Protein AF-A0A564YTH8-F1 (afdb_monomer_lite)

Foldseek 3Di:
DVVVVVVVVVVVVVVVVVVVVVVVVVVVVVVVVVVCVVCVVVVCVVVPPPVVVVVVVVVVVVVVVVVVVVVVVVVVVVVVVVVVVVVVVVVVVVVVVVVVVVVVVVVVVVVVVVVVVVVVVVVVVVVVVVVVVVVVVVVVVVVVVVVVVVVPPDDDDDDDDDDDDPPPDDDPDDDDAQKDFPDADPVRFKTKMARNDDDDDDDDDDDDPDPDDDPPDDDDDDHPDIDIDGDADPVGD

Structure (mmCIF, N/CA/C/O backbone):
data_AF-A0A564YTH8-F1
#
_entry.id   AF-A0A564YTH8-F1
#
loop_
_atom_site.group_PDB
_atom_site.id
_atom_site.type_symbol
_atom_site.label_atom_id
_atom_site.label_alt_id
_atom_site.label_comp_id
_atom_site.label_asym_id
_atom_site.label_entity_id
_atom_site.label_seq_id
_atom_site.pdbx_PDB_ins_code
_atom_site.Cartn_x
_atom_site.Cartn_y
_atom_site.Cartn_z
_atom_site.occupancy
_atom_site.B_iso_or_equiv
_atom_site.auth_seq_id
_atom_site.auth_comp_id
_atom_site.auth_asym_id
_atom_site.auth_atom_id
_atom_site.pdbx_PDB_model_num
ATOM 1 N N . MET A 1 1 ? -61.263 -7.809 122.565 1.00 58.62 1 MET A N 1
ATOM 2 C CA . MET A 1 1 ? -60.644 -8.846 121.697 1.00 58.62 1 MET A CA 1
ATOM 3 C C . MET A 1 1 ? -61.350 -9.034 120.334 1.00 58.62 1 MET A C 1
ATOM 5 O O . MET A 1 1 ? -60.990 -9.961 119.613 1.00 58.62 1 MET A O 1
ATOM 9 N N . GLN A 1 2 ? -62.334 -8.204 119.946 1.00 69.25 2 GLN A N 1
ATOM 10 C CA . GLN A 1 2 ? -62.984 -8.257 118.615 1.00 69.25 2 GLN A CA 1
ATOM 11 C C . GLN A 1 2 ? -62.380 -7.245 117.625 1.00 69.25 2 GLN A C 1
ATOM 13 O O . GLN A 1 2 ? -61.988 -7.642 116.537 1.00 69.25 2 GLN A O 1
ATOM 18 N N . VAL A 1 3 ? -62.137 -6.006 118.062 1.00 76.62 3 VAL A N 1
ATOM 19 C CA . VAL A 1 3 ? -61.561 -4.925 117.231 1.00 76.62 3 VAL A CA 1
ATOM 20 C C . VAL A 1 3 ? -60.194 -5.280 116.620 1.00 76.62 3 VAL A C 1
ATOM 22 O O . VAL A 1 3 ? -59.920 -4.961 115.472 1.00 76.62 3 VAL A O 1
ATOM 25 N N . LEU A 1 4 ? -59.334 -5.996 117.354 1.00 78.88 4 LEU A N 1
ATOM 26 C CA . LEU A 1 4 ? -58.010 -6.392 116.852 1.00 78.88 4 LEU A CA 1
ATOM 27 C C . LEU A 1 4 ? -58.094 -7.412 115.700 1.00 78.88 4 LEU A C 1
ATOM 29 O O . LEU A 1 4 ? -57.275 -7.369 114.790 1.00 78.88 4 LEU A O 1
ATOM 33 N N . ARG A 1 5 ? -59.09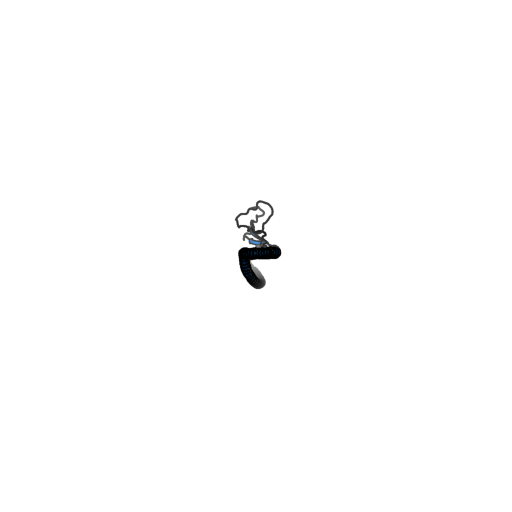6 -8.302 115.729 1.00 82.50 5 ARG A N 1
ATOM 34 C CA . ARG A 1 5 ? -59.323 -9.299 114.671 1.00 82.50 5 ARG A CA 1
ATOM 35 C C . ARG A 1 5 ? -59.902 -8.671 113.410 1.00 82.50 5 ARG A C 1
ATOM 37 O O . ARG A 1 5 ? -59.502 -9.048 112.321 1.00 82.50 5 ARG A O 1
ATOM 44 N N . GLU A 1 6 ? -60.793 -7.697 113.560 1.00 83.88 6 GLU A N 1
ATOM 45 C CA . GLU A 1 6 ? -61.312 -6.907 112.436 1.00 83.88 6 GLU A CA 1
ATOM 46 C C . GLU A 1 6 ? -60.206 -6.122 111.734 1.00 83.88 6 GLU A C 1
ATOM 48 O O . GLU A 1 6 ? -60.112 -6.153 110.512 1.00 83.88 6 GLU A O 1
ATOM 53 N N . ILE A 1 7 ? -59.317 -5.486 112.503 1.00 85.75 7 ILE A N 1
ATOM 54 C CA . ILE A 1 7 ? -58.160 -4.779 111.946 1.00 85.75 7 ILE A CA 1
ATOM 55 C C . ILE A 1 7 ? -57.242 -5.756 111.199 1.00 85.75 7 ILE A C 1
ATOM 57 O O . ILE A 1 7 ? -56.819 -5.458 110.087 1.00 85.75 7 ILE A O 1
ATOM 61 N N . GLN A 1 8 ? -56.958 -6.928 111.773 1.00 86.69 8 GLN A N 1
ATOM 62 C CA . GLN A 1 8 ? -56.152 -7.959 111.108 1.00 86.69 8 GLN A CA 1
ATOM 63 C C . GLN A 1 8 ? -56.790 -8.444 109.800 1.00 86.69 8 GLN A C 1
ATOM 65 O O . GLN A 1 8 ? -56.096 -8.519 108.791 1.00 86.69 8 GLN A O 1
ATOM 70 N N . LEU A 1 9 ? -58.102 -8.690 109.792 1.00 92.69 9 LEU A N 1
ATOM 71 C CA . LEU A 1 9 ? -58.839 -9.118 108.602 1.00 92.69 9 LEU A CA 1
ATOM 72 C C . LEU A 1 9 ? -58.815 -8.054 107.493 1.00 92.69 9 LEU A C 1
ATOM 74 O O . LEU A 1 9 ? -58.581 -8.381 106.334 1.00 92.69 9 LEU A O 1
ATOM 78 N N . GLU A 1 10 ? -59.018 -6.781 107.843 1.00 91.25 10 GLU A N 1
ATOM 79 C CA . GLU A 1 10 ? -58.913 -5.652 106.907 1.00 91.25 10 GLU A CA 1
ATOM 80 C C . GLU A 1 10 ? -57.501 -5.536 106.321 1.00 91.25 10 GLU A C 1
ATOM 82 O O . GLU A 1 10 ? -57.340 -5.322 105.119 1.00 91.25 10 GLU A O 1
ATOM 87 N N . TYR A 1 11 ? -56.461 -5.708 107.144 1.00 93.44 11 TYR A N 1
ATOM 88 C CA . TYR A 1 11 ? -55.081 -5.706 106.659 1.00 93.44 11 TYR A CA 1
ATOM 89 C C . TYR A 1 11 ? -54.794 -6.884 105.728 1.00 93.44 11 TYR A C 1
ATOM 91 O O . TYR A 1 11 ? -54.165 -6.683 104.692 1.00 93.44 11 TYR A O 1
ATOM 99 N N . GLU A 1 12 ? -55.268 -8.085 106.056 1.00 92.75 12 GLU A N 1
ATOM 100 C CA . GLU A 1 12 ? -55.128 -9.262 105.195 1.00 92.75 12 GLU A CA 1
ATOM 101 C C . GLU A 1 12 ? -55.878 -9.085 103.870 1.00 92.75 12 GLU A C 1
ATOM 103 O O . GLU A 1 12 ? -55.302 -9.336 102.814 1.00 92.75 12 GLU A O 1
ATOM 108 N N . GLN A 1 13 ? -57.106 -8.554 103.888 1.00 94.94 13 GLN A N 1
ATOM 109 C CA . GLN A 1 13 ? -57.852 -8.239 102.664 1.00 94.94 13 GLN A CA 1
ATOM 110 C C . GLN A 1 13 ? -57.144 -7.197 101.798 1.00 94.94 13 GLN A C 1
ATOM 112 O O . GLN A 1 13 ? -57.053 -7.373 100.584 1.00 94.94 13 GLN A O 1
ATOM 117 N N . ARG A 1 14 ? -56.612 -6.125 102.397 1.00 92.69 14 ARG A N 1
ATOM 118 C CA . ARG A 1 14 ? -55.855 -5.102 101.657 1.00 92.69 14 ARG A CA 1
ATOM 119 C C . ARG A 1 14 ? -54.555 -5.655 101.087 1.00 92.69 14 ARG A C 1
ATOM 121 O O . ARG A 1 14 ? -54.172 -5.277 99.981 1.00 92.69 14 ARG A O 1
ATOM 128 N N . LEU A 1 15 ? -53.883 -6.544 101.817 1.00 94.56 15 LEU A N 1
ATOM 129 C CA . LEU A 1 15 ? -52.668 -7.203 101.346 1.00 94.56 15 LEU A CA 1
ATOM 130 C C . LEU A 1 15 ? -52.970 -8.135 100.164 1.00 94.56 15 LEU A C 1
ATOM 132 O O . LEU A 1 15 ? -52.223 -8.135 99.187 1.00 94.56 15 LEU A O 1
ATOM 136 N N . GLU A 1 16 ? -54.066 -8.890 100.232 1.00 94.38 16 GLU A N 1
ATOM 137 C CA . GLU A 1 16 ? -54.489 -9.795 99.162 1.00 94.38 16 GLU A CA 1
ATOM 138 C C . GLU A 1 16 ? -54.953 -9.023 97.919 1.00 94.38 16 GLU A C 1
ATOM 140 O O . GLU A 1 16 ? -54.556 -9.356 96.804 1.00 94.38 16 GLU A O 1
ATOM 145 N N . ALA A 1 17 ? -55.693 -7.925 98.100 1.00 94.19 17 ALA A N 1
ATOM 146 C CA . ALA A 1 17 ? -56.071 -7.026 97.010 1.00 94.19 17 ALA A CA 1
ATOM 147 C C . ALA A 1 17 ? -54.836 -6.431 96.312 1.00 94.19 17 ALA A C 1
ATOM 149 O O . ALA A 1 17 ? -54.717 -6.508 95.092 1.00 94.19 17 ALA A O 1
ATOM 150 N N . ALA A 1 18 ? -53.856 -5.937 97.079 1.00 93.00 18 ALA A N 1
ATOM 151 C CA . ALA A 1 18 ? -52.612 -5.418 96.516 1.00 93.00 18 ALA A CA 1
ATOM 152 C C . ALA A 1 18 ? -51.820 -6.497 95.753 1.00 93.00 18 ALA A C 1
ATOM 154 O O . ALA A 1 18 ? -51.235 -6.215 94.707 1.00 93.00 18 ALA A O 1
ATOM 155 N N . ARG A 1 19 ? -51.810 -7.746 96.239 1.00 95.69 19 ARG A N 1
ATOM 156 C CA . ARG A 1 19 ? -51.189 -8.878 95.528 1.00 95.69 19 ARG A CA 1
ATOM 157 C C . ARG A 1 19 ? -51.907 -9.197 94.220 1.00 95.69 19 ARG A C 1
ATOM 159 O O . ARG A 1 19 ? -51.233 -9.386 93.207 1.00 95.69 19 ARG A O 1
ATOM 166 N N . ALA A 1 20 ? -53.238 -9.233 94.228 1.00 95.31 20 ALA A N 1
ATOM 167 C CA . ALA A 1 20 ? -54.045 -9.476 93.037 1.00 95.31 20 ALA A CA 1
ATOM 168 C C . ALA A 1 20 ? -53.843 -8.378 91.980 1.00 95.31 20 ALA A C 1
ATOM 170 O O . ALA A 1 20 ? -53.646 -8.687 90.803 1.00 95.31 20 ALA A O 1
ATOM 171 N N . ASP A 1 21 ? -53.788 -7.113 92.402 1.00 94.50 21 ASP A N 1
ATOM 172 C CA . ASP A 1 21 ? -53.532 -5.971 91.521 1.00 94.50 21 ASP A CA 1
ATOM 173 C C . ASP A 1 21 ? -52.144 -6.050 90.877 1.00 94.50 21 ASP A C 1
ATOM 175 O O . ASP A 1 21 ? -51.997 -5.853 89.668 1.00 94.50 21 ASP A O 1
ATOM 179 N N . ILE A 1 22 ? -51.121 -6.407 91.661 1.00 93.50 22 ILE A N 1
ATOM 180 C CA . ILE A 1 22 ? -49.758 -6.619 91.159 1.00 93.50 22 ILE A CA 1
ATOM 181 C C . ILE A 1 22 ? -49.733 -7.764 90.140 1.00 93.50 22 ILE A C 1
ATOM 183 O O . ILE A 1 22 ? -49.147 -7.614 89.065 1.00 93.50 22 ILE A O 1
ATOM 187 N N . HIS A 1 23 ? -50.381 -8.891 90.440 1.00 95.50 23 HIS A N 1
ATOM 188 C CA . HIS A 1 23 ? -50.458 -10.026 89.520 1.00 95.50 23 HIS A CA 1
ATOM 189 C C . HIS A 1 23 ? -51.160 -9.662 88.209 1.00 95.50 23 HIS A C 1
ATOM 191 O O . HIS A 1 23 ? -50.617 -9.932 87.138 1.00 95.50 23 HIS A O 1
ATOM 197 N N . SER A 1 24 ? -52.304 -8.982 88.284 1.00 94.56 24 SER A N 1
ATOM 198 C CA . SER A 1 24 ? -53.042 -8.488 87.118 1.00 94.56 24 SER A CA 1
ATOM 199 C C . SER A 1 24 ? -52.192 -7.527 86.277 1.00 94.56 24 SER A C 1
ATOM 201 O O . SER A 1 24 ? -52.076 -7.684 85.058 1.00 94.56 24 SER A O 1
ATOM 203 N N . ALA A 1 25 ? -51.495 -6.584 86.920 1.00 93.38 25 ALA A N 1
ATOM 204 C CA . ALA A 1 25 ? -50.605 -5.648 86.238 1.00 93.38 25 ALA A CA 1
ATOM 205 C C . ALA A 1 25 ? -49.456 -6.366 85.508 1.00 93.38 25 ALA A C 1
ATOM 207 O O . ALA A 1 25 ? -49.133 -6.028 84.362 1.00 93.38 25 ALA A O 1
ATOM 208 N N . TYR A 1 26 ? -48.853 -7.382 86.133 1.00 95.38 26 TYR A N 1
ATOM 209 C CA . TYR A 1 26 ? -47.802 -8.179 85.502 1.00 95.38 26 TYR A CA 1
ATOM 210 C C . TYR A 1 26 ? -48.330 -9.086 84.390 1.00 95.38 26 TYR A C 1
ATOM 212 O O . TYR A 1 26 ? -47.660 -9.216 83.364 1.00 95.38 26 TYR A O 1
ATOM 220 N N . GLU A 1 27 ? -49.520 -9.670 84.521 1.00 94.81 27 GLU A N 1
ATOM 221 C CA . GLU A 1 27 ? -50.146 -10.440 83.443 1.00 94.81 27 GLU A CA 1
ATOM 222 C C . GLU A 1 27 ? -50.422 -9.571 82.218 1.00 94.81 27 GLU A C 1
ATOM 224 O O . GLU A 1 27 ? -50.080 -9.957 81.097 1.00 94.81 27 GLU A O 1
ATOM 229 N N . VAL A 1 28 ? -50.972 -8.370 82.419 1.00 93.25 28 VAL A N 1
ATOM 230 C CA . VAL A 1 28 ? -51.201 -7.404 81.338 1.00 93.25 28 VAL A CA 1
ATOM 231 C C . VAL A 1 28 ? -49.875 -7.016 80.691 1.00 93.25 28 VAL A C 1
ATOM 233 O O . VAL A 1 28 ? -49.749 -7.089 79.469 1.00 93.25 28 VAL A O 1
ATOM 236 N N . LYS A 1 29 ? -48.847 -6.688 81.483 1.00 93.25 29 LYS A N 1
ATOM 237 C CA . LYS A 1 29 ? -47.516 -6.349 80.960 1.00 93.25 29 LYS A CA 1
ATOM 238 C C . LYS A 1 29 ? -46.898 -7.505 80.172 1.00 93.25 29 LYS A C 1
ATOM 240 O O . LYS A 1 29 ? -46.332 -7.285 79.105 1.00 93.25 29 LYS A O 1
ATOM 245 N N . THR A 1 30 ? -47.050 -8.738 80.648 1.00 88.25 30 THR A N 1
ATOM 246 C CA . THR A 1 30 ? -46.538 -9.940 79.972 1.00 88.25 30 THR A CA 1
ATOM 247 C C . THR A 1 30 ? -47.287 -10.200 78.668 1.00 88.25 30 THR A C 1
ATOM 249 O O . THR A 1 30 ? -46.666 -10.495 77.646 1.00 88.25 30 THR A O 1
ATOM 252 N N . ARG A 1 31 ? -48.613 -10.023 78.664 1.00 89.81 31 ARG A N 1
ATOM 253 C CA . ARG A 1 31 ? -49.449 -10.126 77.461 1.00 89.81 31 ARG A CA 1
ATOM 254 C C . ARG A 1 31 ? -49.055 -9.078 76.423 1.00 89.81 31 ARG A C 1
ATOM 256 O O . ARG A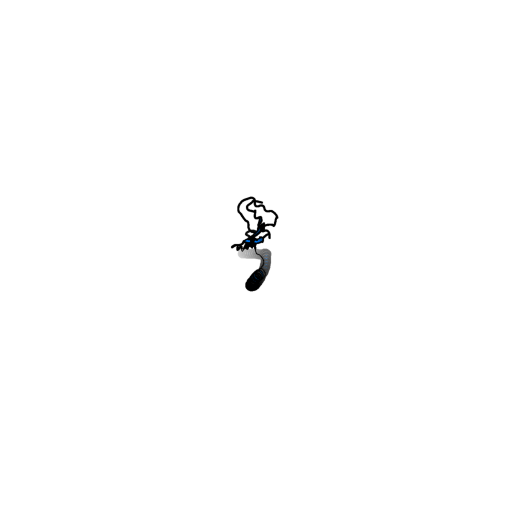 1 31 ? -48.862 -9.431 75.262 1.00 89.81 31 ARG A O 1
ATOM 263 N N . VAL A 1 32 ? -48.864 -7.826 76.840 1.00 87.19 32 VAL A N 1
ATOM 264 C CA . VAL A 1 32 ? -48.435 -6.724 75.966 1.00 87.19 32 VAL A CA 1
ATOM 265 C C . VAL A 1 32 ? -47.039 -6.975 75.405 1.00 87.19 32 VAL A C 1
ATOM 267 O O . VAL A 1 32 ? -46.842 -6.828 74.202 1.00 87.19 32 VAL A O 1
ATOM 270 N N . LEU A 1 33 ? -46.076 -7.406 76.226 1.00 83.50 33 LEU A N 1
ATOM 271 C CA . LEU A 1 33 ? -44.721 -7.723 75.761 1.00 83.50 33 LEU A CA 1
ATOM 272 C C . LEU A 1 33 ? -44.721 -8.883 74.766 1.00 83.50 33 LEU A C 1
ATOM 274 O O . LEU A 1 33 ? -44.051 -8.812 73.738 1.00 83.50 33 LEU A O 1
ATOM 278 N N . ARG A 1 34 ? -45.515 -9.925 75.027 1.00 85.06 34 ARG A N 1
ATOM 279 C CA . ARG A 1 34 ? -45.667 -11.059 74.112 1.00 85.06 34 ARG A CA 1
ATOM 280 C C . ARG A 1 34 ? -46.293 -10.619 72.788 1.00 85.06 34 ARG A C 1
ATOM 282 O O . ARG A 1 34 ? -45.775 -10.966 71.731 1.00 85.06 34 ARG A O 1
ATOM 289 N N . GLN A 1 35 ? -47.356 -9.818 72.839 1.00 81.19 35 GLN A N 1
ATOM 290 C CA . GLN A 1 35 ? -48.021 -9.282 71.653 1.00 81.19 35 GLN A CA 1
ATOM 291 C C . GLN A 1 35 ? -47.098 -8.350 70.855 1.00 81.19 35 GLN A C 1
ATOM 293 O O . GLN A 1 35 ? -47.034 -8.476 69.639 1.00 81.19 35 GLN A O 1
ATOM 298 N N . THR A 1 36 ? -46.326 -7.495 71.532 1.00 78.75 36 THR A N 1
ATOM 299 C CA . THR A 1 36 ? -45.364 -6.562 70.917 1.00 78.75 36 THR A CA 1
ATOM 300 C C . THR A 1 36 ? -44.161 -7.293 70.314 1.00 78.75 36 THR A C 1
ATOM 302 O O . THR A 1 36 ? -43.694 -6.930 69.238 1.00 78.75 36 THR A O 1
ATOM 305 N N . GLY A 1 37 ? -43.666 -8.356 70.956 1.00 75.44 37 GLY A N 1
ATOM 306 C CA . GLY A 1 37 ? -42.592 -9.194 70.411 1.00 75.44 37 GLY A CA 1
ATOM 307 C C . GLY A 1 37 ? -43.025 -9.965 69.160 1.00 75.44 37 GLY A C 1
ATOM 308 O O . GLY A 1 37 ? -42.276 -10.028 68.187 1.00 75.44 37 GLY A O 1
ATOM 309 N N . LEU A 1 38 ? -44.257 -10.485 69.149 1.00 70.38 38 LEU A N 1
ATOM 310 C CA . LEU A 1 38 ? -44.848 -11.162 67.990 1.00 70.38 38 LEU A CA 1
ATOM 311 C C . LEU A 1 38 ? -45.094 -10.191 66.827 1.00 70.38 38 LEU A C 1
ATOM 313 O O . LEU A 1 38 ? -44.693 -10.480 65.702 1.00 70.38 38 LEU A O 1
ATOM 317 N N . THR A 1 39 ? -45.690 -9.022 67.077 1.00 66.12 39 THR A N 1
ATOM 318 C CA . THR A 1 39 ? -45.927 -8.021 66.024 1.00 66.12 39 THR A CA 1
ATOM 319 C C . THR A 1 39 ? -44.629 -7.410 65.504 1.00 66.12 39 THR A C 1
ATOM 321 O O . THR A 1 39 ? -44.502 -7.222 64.297 1.00 66.12 39 THR A O 1
ATOM 324 N N . SER A 1 40 ? -43.631 -7.171 66.362 1.00 67.44 40 SER A N 1
ATOM 325 C CA . SER A 1 40 ? -42.310 -6.684 65.941 1.00 67.44 40 SER A CA 1
ATOM 326 C C . SER A 1 40 ? -41.554 -7.709 65.088 1.00 67.44 40 SER A C 1
ATOM 328 O O . SER A 1 40 ? -40.965 -7.339 64.071 1.00 67.44 40 SER A O 1
ATOM 330 N N . GLY A 1 41 ? -41.602 -8.995 65.455 1.00 65.44 41 GLY A N 1
ATOM 331 C CA . GLY A 1 41 ? -40.988 -10.075 64.678 1.00 65.44 41 GLY A CA 1
ATOM 332 C C . GLY A 1 41 ? -41.658 -10.281 63.317 1.00 65.44 41 GLY A C 1
ATOM 333 O O . GLY A 1 41 ? -40.971 -10.384 62.303 1.00 65.44 41 GLY A O 1
ATOM 334 N N . ILE A 1 42 ? -42.994 -10.260 63.274 1.00 65.25 42 ILE A N 1
ATOM 335 C CA . ILE A 1 42 ? -43.771 -10.426 62.036 1.00 65.25 42 ILE A CA 1
ATOM 336 C C . ILE A 1 42 ? -43.602 -9.217 61.106 1.00 65.25 42 ILE A C 1
ATOM 338 O O . ILE A 1 42 ? -43.380 -9.399 59.911 1.00 65.25 42 ILE A O 1
ATOM 342 N N . ALA A 1 43 ? -43.634 -7.988 61.632 1.00 61.91 43 ALA A N 1
ATOM 343 C CA . ALA A 1 43 ? -43.445 -6.776 60.831 1.00 61.91 43 ALA A CA 1
ATOM 344 C C . ALA A 1 43 ? -42.033 -6.689 60.228 1.00 61.91 43 ALA A C 1
ATOM 346 O O . ALA A 1 43 ? -41.876 -6.307 59.069 1.00 61.91 43 ALA A O 1
ATOM 347 N N . ARG A 1 44 ? -41.000 -7.096 60.978 1.00 61.38 44 ARG A N 1
ATOM 348 C CA . ARG A 1 44 ? -39.622 -7.169 60.466 1.00 61.38 44 ARG A CA 1
ATOM 349 C C . ARG A 1 44 ? -39.446 -8.270 59.421 1.00 61.38 44 ARG A C 1
ATOM 351 O O . ARG A 1 44 ? -38.849 -8.009 58.383 1.00 61.38 44 ARG A O 1
ATOM 358 N N . ALA A 1 45 ? -40.011 -9.456 59.644 1.00 61.25 45 ALA A N 1
ATOM 359 C CA . ALA A 1 45 ? -39.941 -10.561 58.687 1.00 61.25 45 ALA A CA 1
ATOM 360 C C . ALA A 1 45 ? -40.696 -10.264 57.373 1.00 61.25 45 ALA A C 1
ATOM 362 O O . ALA A 1 45 ? -40.213 -10.599 56.291 1.00 61.25 45 ALA A O 1
ATOM 363 N N . ALA A 1 46 ? -41.849 -9.594 57.450 1.00 60.31 46 ALA A N 1
ATOM 364 C CA . ALA A 1 46 ? -42.635 -9.202 56.279 1.00 60.31 46 ALA A CA 1
ATOM 365 C C . ALA A 1 46 ? -42.026 -8.016 55.507 1.00 60.31 46 ALA A C 1
ATOM 367 O O . ALA A 1 46 ? -42.150 -7.957 54.288 1.00 60.31 46 ALA A O 1
ATOM 368 N N . SER A 1 47 ? -41.347 -7.085 56.191 1.00 58.34 47 SER A N 1
ATOM 369 C CA . SER A 1 47 ? -40.729 -5.912 55.554 1.00 58.34 47 SER A CA 1
ATOM 370 C C . SER A 1 47 ? -39.350 -6.185 54.949 1.00 58.34 47 SER A C 1
ATOM 372 O O . SER A 1 47 ? -38.984 -5.490 54.008 1.00 58.34 47 SER A O 1
ATOM 374 N N . GLN A 1 48 ? -38.565 -7.125 55.485 1.00 58.34 48 GLN A N 1
ATOM 375 C CA . GLN A 1 48 ? -37.191 -7.372 55.013 1.00 58.34 48 GLN A CA 1
ATOM 376 C C . GLN A 1 48 ? -37.134 -8.312 53.800 1.00 58.34 48 GLN A C 1
ATOM 378 O O . GLN A 1 48 ? -36.247 -8.203 52.966 1.00 58.34 48 GLN A O 1
ATOM 383 N N . THR A 1 49 ? -38.101 -9.213 53.641 1.00 60.09 49 THR A N 1
ATOM 384 C CA . THR A 1 49 ? -38.024 -10.279 52.628 1.00 60.09 49 THR A CA 1
ATOM 385 C C . THR A 1 49 ? -38.320 -9.866 51.171 1.00 60.09 49 THR A C 1
ATOM 387 O O . THR A 1 49 ? -37.658 -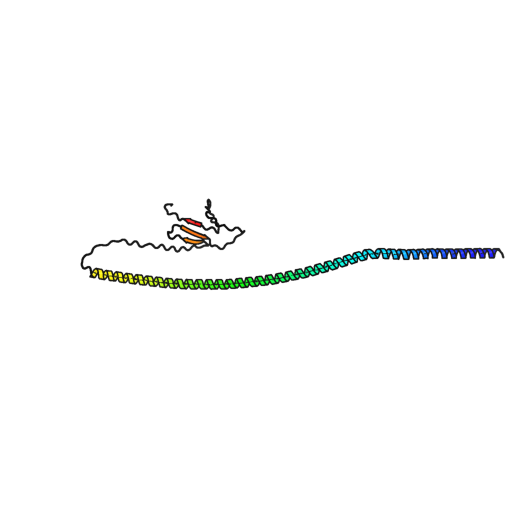10.413 50.285 1.00 60.09 49 THR A O 1
ATOM 390 N N . PRO A 1 50 ? -39.250 -8.937 50.850 1.00 60.03 50 PRO A N 1
ATOM 391 C CA . PRO A 1 50 ? -39.472 -8.519 49.463 1.00 60.03 50 PRO A CA 1
ATOM 392 C C . PRO A 1 50 ? -38.452 -7.511 48.886 1.00 60.03 50 PRO A C 1
ATOM 394 O O . PRO A 1 50 ? -38.039 -7.719 47.743 1.00 60.03 50 PRO A O 1
ATOM 397 N N . PRO A 1 51 ? -38.009 -6.444 49.590 1.00 65.38 51 PRO A N 1
ATOM 398 C CA . PRO A 1 51 ? -37.092 -5.469 49.000 1.00 65.38 51 PRO A CA 1
ATOM 399 C C . PRO A 1 51 ? -35.683 -6.040 48.806 1.00 65.38 51 PRO A C 1
ATOM 401 O O . PRO A 1 51 ? -35.070 -5.762 47.779 1.00 65.38 51 PRO A O 1
ATOM 404 N N . ASP A 1 52 ? -35.202 -6.897 49.712 1.00 74.31 52 ASP A N 1
ATOM 405 C CA . ASP A 1 52 ? -33.879 -7.522 49.579 1.00 74.31 52 ASP A CA 1
ATOM 406 C C . ASP A 1 52 ? -33.810 -8.487 48.390 1.00 74.31 52 ASP A C 1
ATOM 408 O O . ASP A 1 52 ? -32.796 -8.537 47.697 1.00 74.31 52 ASP A O 1
ATOM 412 N N . ARG A 1 53 ? -34.904 -9.198 48.084 1.00 80.75 53 ARG A N 1
ATOM 413 C CA . ARG A 1 53 ? -34.985 -10.073 46.903 1.00 80.75 53 ARG A CA 1
ATOM 414 C C . ARG A 1 53 ? -34.963 -9.294 45.592 1.00 80.75 53 ARG A C 1
ATOM 416 O O . ARG A 1 53 ? -34.259 -9.694 44.671 1.00 80.75 53 ARG A O 1
ATOM 423 N N . ASN A 1 54 ? -35.695 -8.183 45.512 1.00 86.88 54 ASN A N 1
ATOM 424 C CA . ASN A 1 54 ? -35.691 -7.325 44.323 1.00 86.88 54 ASN A CA 1
ATOM 425 C C . ASN A 1 54 ? -34.318 -6.668 44.113 1.00 86.88 54 ASN A C 1
ATOM 427 O O . ASN A 1 54 ? -33.837 -6.577 42.987 1.00 86.88 54 ASN A O 1
ATOM 431 N N . LEU A 1 55 ? -33.659 -6.247 45.199 1.00 88.50 55 LEU A N 1
ATOM 432 C CA . LEU A 1 55 ? -32.294 -5.721 45.148 1.00 88.50 55 LEU A CA 1
ATOM 433 C C . LEU A 1 55 ? -31.288 -6.795 44.718 1.00 88.50 55 LEU A C 1
ATOM 435 O O . LEU A 1 55 ? -30.424 -6.511 43.896 1.00 88.50 55 LEU A O 1
ATOM 439 N N . GLN A 1 56 ? -31.412 -8.028 45.218 1.00 90.31 56 GLN A N 1
ATOM 440 C CA . GLN A 1 56 ? -30.577 -9.154 44.784 1.00 90.31 56 GLN A CA 1
ATOM 441 C C . GLN A 1 56 ? -30.769 -9.470 43.299 1.00 90.31 56 GLN A C 1
ATOM 443 O O . GLN A 1 56 ? -29.780 -9.602 42.586 1.00 90.31 56 GLN A O 1
ATOM 448 N N . GLN A 1 57 ? -32.014 -9.502 42.815 1.00 93.19 57 GLN A N 1
ATOM 449 C CA . GLN A 1 57 ? -32.304 -9.681 41.390 1.00 93.19 57 GLN A CA 1
ATOM 450 C C . GLN A 1 57 ? -31.672 -8.576 40.537 1.00 93.19 57 GLN A C 1
ATOM 452 O O . GLN A 1 57 ? -30.998 -8.880 39.559 1.00 93.19 57 GLN A O 1
ATOM 457 N N . LEU A 1 58 ? -31.804 -7.308 40.944 1.00 95.50 58 LEU A N 1
ATOM 458 C CA . LEU A 1 58 ? -31.177 -6.189 40.238 1.00 95.50 58 LEU A CA 1
ATOM 459 C C . LEU A 1 58 ? -29.645 -6.300 40.231 1.00 95.50 58 LEU A C 1
ATOM 461 O O . LEU A 1 58 ? -29.010 -6.013 39.219 1.00 95.50 58 LEU A O 1
ATOM 465 N N . VAL A 1 59 ? -29.041 -6.717 41.345 1.00 95.31 59 VAL A N 1
ATOM 466 C CA . VAL A 1 59 ? -27.591 -6.943 41.434 1.00 95.31 59 VAL A CA 1
ATOM 467 C C . VAL A 1 59 ? -27.155 -8.062 40.489 1.00 95.31 59 VAL A C 1
ATOM 469 O O . VAL A 1 59 ? -26.133 -7.921 39.819 1.00 95.31 59 VAL A O 1
ATOM 472 N N . ASP A 1 60 ? -27.911 -9.152 40.403 1.00 95.75 60 ASP A N 1
ATOM 473 C CA . ASP A 1 60 ? -27.591 -10.272 39.519 1.00 95.75 60 ASP A CA 1
ATOM 474 C C . ASP A 1 60 ? -27.769 -9.899 38.039 1.00 95.75 60 ASP A C 1
ATOM 476 O O . ASP A 1 60 ? -26.894 -10.199 37.225 1.00 95.75 60 ASP A O 1
ATOM 480 N N . GLU A 1 61 ? -28.819 -9.151 37.693 1.00 97.00 61 GLU A N 1
ATOM 481 C CA . GLU A 1 61 ? -29.001 -8.573 36.355 1.00 97.00 61 GLU A CA 1
ATOM 482 C C . GLU A 1 61 ? -27.858 -7.618 35.988 1.00 97.00 61 GLU A C 1
ATOM 484 O O . GLU A 1 61 ? -27.312 -7.676 34.882 1.00 97.00 61 GLU A O 1
ATOM 489 N N . GLN A 1 62 ? -27.446 -6.750 36.917 1.00 97.31 62 GLN A N 1
ATOM 490 C CA . GLN A 1 62 ? -26.316 -5.847 36.703 1.00 97.31 62 GLN A CA 1
ATOM 491 C C . GLN A 1 62 ? -25.008 -6.614 36.509 1.00 97.31 62 GLN A C 1
ATOM 493 O O . GLN A 1 62 ? -24.241 -6.268 35.612 1.00 97.31 62 GLN A O 1
ATOM 498 N N . LYS A 1 63 ? -24.760 -7.676 37.283 1.00 96.88 63 LYS A N 1
ATOM 499 C CA . LYS A 1 63 ? -23.582 -8.540 37.109 1.00 96.88 63 LYS A CA 1
ATOM 500 C C . LYS A 1 63 ? -23.579 -9.239 35.755 1.00 96.88 63 LYS A C 1
ATOM 502 O O . LYS A 1 63 ? -22.545 -9.253 35.094 1.00 96.88 63 LYS A O 1
ATOM 507 N N . GLN A 1 64 ? -24.719 -9.772 35.316 1.00 97.75 64 GLN A N 1
ATOM 508 C CA . GLN A 1 64 ? -24.843 -10.360 33.979 1.00 97.75 64 GLN A CA 1
ATOM 509 C C . GLN A 1 64 ? -24.555 -9.318 32.899 1.00 97.75 64 GLN A C 1
ATOM 511 O O . GLN A 1 64 ? -23.772 -9.572 31.987 1.00 97.75 64 GLN A O 1
ATOM 516 N N . LYS A 1 65 ? -25.114 -8.111 33.033 1.00 97.94 65 LYS A N 1
ATOM 517 C CA . LYS A 1 65 ? -24.859 -7.020 32.091 1.00 97.94 65 LYS A CA 1
ATOM 518 C C . LYS A 1 65 ? -23.381 -6.631 32.054 1.00 97.94 65 LYS A C 1
ATOM 520 O O . LYS A 1 65 ? -22.838 -6.467 30.966 1.00 97.94 65 LYS A O 1
ATOM 525 N N . ILE A 1 66 ? -22.721 -6.541 33.208 1.00 97.94 66 ILE A N 1
ATOM 526 C CA . ILE A 1 66 ? -21.274 -6.305 33.293 1.00 97.94 66 ILE A CA 1
ATOM 527 C C . ILE A 1 66 ? -20.511 -7.416 32.562 1.00 97.94 66 ILE A C 1
ATOM 529 O O . ILE A 1 66 ? -19.727 -7.092 31.680 1.00 97.94 66 ILE A O 1
ATOM 533 N N . SER A 1 67 ? -20.820 -8.692 32.818 1.00 97.94 67 SER A N 1
ATOM 534 C CA . SER A 1 67 ? -20.190 -9.833 32.129 1.00 97.94 67 SER A CA 1
ATOM 535 C C . SER A 1 67 ? -20.336 -9.736 30.609 1.00 97.94 67 SER A C 1
ATOM 537 O O . SER A 1 67 ? -19.353 -9.825 29.880 1.00 97.94 67 SER A O 1
ATOM 539 N N . THR A 1 68 ? -21.548 -9.467 30.110 1.00 97.88 68 THR A N 1
ATOM 540 C CA . THR A 1 68 ? -21.783 -9.338 28.660 1.00 97.88 68 THR A CA 1
ATOM 541 C C . THR A 1 68 ? -21.029 -8.156 28.044 1.00 97.88 68 THR A C 1
ATOM 543 O O . THR A 1 68 ? -20.530 -8.255 26.924 1.00 97.88 68 THR A O 1
ATOM 546 N N . LEU A 1 69 ? -20.918 -7.035 28.767 1.00 97.81 69 LEU A N 1
ATOM 547 C CA . LEU A 1 69 ? -20.167 -5.864 28.314 1.00 97.81 69 LEU A CA 1
ATOM 548 C C . LEU A 1 69 ? -18.656 -6.120 28.331 1.00 97.81 69 LEU A C 1
ATOM 550 O O . LEU A 1 69 ? -17.957 -5.673 27.423 1.00 97.81 69 LEU A O 1
ATOM 554 N N . GLU A 1 70 ? -18.151 -6.844 29.327 1.00 97.94 70 GLU A N 1
ATOM 555 C CA . GLU A 1 70 ? -16.750 -7.255 29.409 1.00 97.94 70 GLU A CA 1
ATOM 556 C C . GLU A 1 70 ? -16.382 -8.215 28.270 1.00 97.94 70 GLU A C 1
ATOM 558 O O . GLU A 1 70 ? -15.371 -8.005 27.598 1.00 97.94 70 GLU A O 1
ATOM 563 N N . GLU A 1 71 ? -17.230 -9.201 27.973 1.00 98.25 71 GLU A N 1
ATOM 564 C CA . GLU A 1 71 ? -17.058 -10.102 26.828 1.00 98.25 71 GLU A CA 1
ATOM 565 C C . GLU A 1 71 ? -17.065 -9.338 25.498 1.00 98.25 71 GLU A C 1
ATOM 567 O O . GLU A 1 71 ? -16.165 -9.514 24.672 1.00 98.25 71 GLU A O 1
ATOM 572 N N . ALA A 1 72 ? -18.033 -8.436 25.303 1.00 98.19 72 ALA A N 1
ATOM 573 C CA . ALA A 1 72 ? -18.109 -7.602 24.106 1.00 98.19 72 ALA A CA 1
ATOM 574 C C . ALA A 1 72 ? -16.869 -6.707 23.957 1.00 98.19 72 ALA A C 1
ATOM 576 O O . ALA A 1 72 ? -16.333 -6.564 22.857 1.00 98.19 72 ALA A O 1
ATOM 577 N N . LYS A 1 73 ? -16.368 -6.139 25.060 1.00 97.88 73 LYS A N 1
ATOM 578 C CA . LYS A 1 73 ? -15.128 -5.356 25.068 1.00 97.88 73 LYS A CA 1
ATOM 579 C C . LYS A 1 73 ? -13.945 -6.204 24.599 1.00 97.88 73 LYS A C 1
ATOM 581 O O . LYS A 1 73 ? -13.225 -5.772 23.702 1.00 97.88 73 LYS A O 1
ATOM 586 N N . VAL A 1 74 ? -13.758 -7.400 25.160 1.00 98.38 74 VAL A N 1
ATOM 587 C CA . VAL A 1 74 ? -12.652 -8.297 24.779 1.00 98.38 74 VAL A CA 1
ATOM 588 C C . VAL A 1 74 ? -12.734 -8.673 23.298 1.00 98.38 74 VAL A C 1
ATOM 590 O O . VAL A 1 74 ? -11.721 -8.635 22.597 1.00 98.38 74 VAL A O 1
ATOM 593 N N . GLN A 1 75 ? -13.935 -8.969 22.793 1.00 98.50 75 GLN A N 1
ATOM 594 C CA . GLN A 1 75 ? -14.150 -9.263 21.373 1.00 98.50 75 GLN A CA 1
ATOM 595 C C . GLN A 1 75 ? -13.795 -8.071 20.477 1.00 98.50 75 GLN A C 1
ATOM 597 O O . GLN A 1 75 ? -13.109 -8.239 19.468 1.00 98.50 75 GLN A O 1
ATOM 602 N N . MET A 1 76 ? -14.208 -6.857 20.849 1.00 98.06 76 MET A N 1
ATOM 603 C CA . MET A 1 76 ? -13.871 -5.643 20.098 1.00 98.06 76 MET A CA 1
ATOM 604 C C . MET A 1 76 ? -12.366 -5.357 20.130 1.00 98.06 76 MET A C 1
ATOM 606 O O . MET A 1 76 ? -11.778 -5.038 19.099 1.00 98.06 76 MET A O 1
ATOM 610 N N . GLU A 1 77 ? -11.706 -5.530 21.276 1.00 98.25 77 GLU A N 1
ATOM 611 C CA . GLU A 1 77 ? -10.250 -5.385 21.401 1.00 98.25 77 GLU A CA 1
ATOM 612 C C . GLU A 1 77 ? -9.488 -6.422 20.566 1.00 98.25 77 GLU A C 1
ATOM 614 O O . GLU A 1 77 ? -8.444 -6.117 19.982 1.00 98.25 77 GLU A O 1
ATOM 619 N N . GLN A 1 78 ? -9.998 -7.651 20.471 1.00 98.56 78 GLN A N 1
ATOM 620 C CA . GLN A 1 78 ? -9.454 -8.667 19.576 1.00 98.56 78 GLN A CA 1
ATOM 621 C C . GLN A 1 78 ? -9.635 -8.271 18.106 1.00 98.56 78 GLN A C 1
ATOM 623 O O . GLN A 1 78 ? -8.652 -8.255 17.367 1.00 98.56 78 GLN A O 1
ATOM 628 N N . LYS A 1 79 ? -10.839 -7.847 17.706 1.00 98.44 79 LYS A N 1
ATOM 629 C CA . LYS A 1 79 ? -11.130 -7.377 16.343 1.00 98.44 79 LYS A CA 1
ATOM 630 C C . LYS A 1 79 ? -10.214 -6.222 15.934 1.00 98.44 79 LYS A C 1
ATOM 632 O O . LYS A 1 79 ? -9.688 -6.204 14.827 1.00 98.44 79 LYS A O 1
ATOM 637 N N . ILE A 1 80 ? -9.990 -5.268 16.838 1.00 98.44 80 ILE A N 1
ATOM 638 C CA . ILE A 1 80 ? -9.081 -4.138 16.612 1.00 98.44 80 ILE A CA 1
ATOM 639 C C . ILE A 1 80 ? -7.649 -4.630 16.392 1.00 98.44 80 ILE A C 1
ATOM 641 O O . ILE A 1 80 ? -6.964 -4.120 15.508 1.00 98.44 80 ILE A O 1
ATOM 645 N N . ARG A 1 81 ? -7.179 -5.608 17.177 1.00 98.50 81 ARG A N 1
ATOM 646 C CA . ARG A 1 81 ? -5.840 -6.187 16.995 1.00 98.50 81 ARG A CA 1
ATOM 647 C C . ARG A 1 81 ? -5.711 -6.893 15.649 1.00 98.50 81 ARG A C 1
ATOM 649 O O . ARG A 1 81 ? -4.765 -6.596 14.933 1.00 98.50 81 ARG A O 1
ATOM 656 N N . GLU A 1 82 ? -6.674 -7.735 15.288 1.00 98.44 82 GLU A N 1
ATOM 657 C CA . GLU A 1 82 ? -6.704 -8.449 14.003 1.00 98.44 82 GLU A CA 1
ATOM 658 C C . GLU A 1 82 ? -6.725 -7.487 12.805 1.00 98.44 82 GLU A C 1
ATOM 660 O O . GLU A 1 82 ? -5.979 -7.659 11.842 1.00 98.44 82 GLU A O 1
ATOM 665 N N . LEU A 1 83 ? -7.542 -6.430 12.869 1.00 98.44 83 LEU A N 1
ATOM 666 C CA . LEU A 1 83 ? -7.592 -5.414 11.816 1.00 98.44 83 LEU A CA 1
ATOM 667 C C . LEU A 1 83 ? -6.278 -4.638 11.709 1.00 98.44 83 LEU A C 1
ATOM 669 O O . LEU A 1 83 ? -5.823 -4.365 10.602 1.00 98.44 83 LEU A O 1
ATOM 673 N N . ARG A 1 84 ? -5.644 -4.305 12.840 1.00 98.38 84 ARG A N 1
ATOM 674 C CA . ARG A 1 84 ? -4.339 -3.628 12.846 1.00 98.38 84 ARG A CA 1
ATOM 675 C C . ARG A 1 84 ? -3.245 -4.496 12.233 1.00 98.38 84 ARG A C 1
ATOM 677 O O . ARG A 1 84 ? -2.476 -3.986 11.427 1.00 98.38 84 ARG A O 1
ATOM 684 N N . THR A 1 85 ? -3.182 -5.782 12.582 1.00 98.50 85 THR A N 1
ATOM 685 C CA . THR A 1 85 ? -2.190 -6.700 12.001 1.00 98.50 85 THR A CA 1
ATOM 686 C C . THR A 1 85 ? -2.427 -6.891 10.510 1.00 98.50 85 THR A C 1
ATOM 688 O O . THR A 1 85 ? -1.487 -6.772 9.733 1.00 98.50 85 THR A O 1
ATOM 691 N N . SER A 1 86 ? -3.685 -7.083 10.098 1.00 98.50 86 SER A N 1
ATOM 692 C CA . SER A 1 86 ? -4.040 -7.233 8.685 1.00 98.50 86 SER A CA 1
ATOM 693 C C . SER A 1 86 ? -3.698 -5.986 7.867 1.00 98.50 86 SER A C 1
ATOM 695 O O . SER A 1 86 ? -3.147 -6.102 6.776 1.00 98.50 86 SER A O 1
ATOM 697 N N . LEU A 1 87 ? -3.971 -4.789 8.395 1.00 98.44 87 LEU A N 1
ATOM 698 C CA . LEU A 1 87 ? -3.626 -3.533 7.731 1.00 98.44 87 LEU A CA 1
ATOM 699 C C . LEU A 1 87 ? -2.107 -3.375 7.596 1.00 98.44 87 LEU A C 1
ATOM 701 O O . LEU A 1 87 ? -1.627 -3.075 6.509 1.00 98.44 87 LEU A O 1
ATOM 705 N N . GLN A 1 88 ? -1.352 -3.659 8.659 1.00 98.50 88 GLN A N 1
ATOM 706 C CA . GLN A 1 88 ? 0.109 -3.596 8.641 1.00 98.50 88 GLN A CA 1
ATOM 707 C C . GLN A 1 88 ? 0.730 -4.595 7.647 1.00 98.50 88 GLN A C 1
ATOM 709 O O . GLN A 1 88 ? 1.723 -4.287 6.988 1.00 98.50 88 GLN A O 1
ATOM 714 N N . GLU A 1 89 ? 0.170 -5.800 7.528 1.00 98.38 89 GLU A N 1
ATOM 715 C CA . GLU A 1 89 ? 0.584 -6.780 6.518 1.00 98.38 89 GLU A CA 1
ATOM 716 C C . GLU A 1 89 ? 0.288 -6.274 5.105 1.00 98.38 89 GLU A C 1
ATOM 718 O O . GLU A 1 89 ? 1.178 -6.284 4.255 1.00 98.38 89 GLU A O 1
ATOM 723 N N . ARG A 1 90 ? -0.914 -5.733 4.877 1.00 98.31 90 ARG A N 1
ATOM 724 C CA . ARG A 1 90 ? -1.314 -5.151 3.589 1.00 98.31 90 ARG A CA 1
ATOM 725 C C . ARG A 1 90 ? -0.407 -3.995 3.168 1.00 98.31 90 ARG A C 1
ATOM 727 O O . ARG A 1 90 ? -0.027 -3.904 2.005 1.00 98.31 90 ARG A O 1
ATOM 734 N N . GLU A 1 91 ? -0.051 -3.116 4.102 1.00 98.44 91 GLU A N 1
ATOM 735 C CA . GLU A 1 91 ? 0.875 -2.005 3.857 1.00 98.44 91 GLU A CA 1
ATOM 736 C C . GLU A 1 91 ? 2.259 -2.516 3.450 1.00 98.44 91 GLU A C 1
ATOM 738 O O . GLU A 1 91 ? 2.825 -2.044 2.465 1.00 98.44 91 GLU A O 1
ATOM 743 N N . ARG A 1 92 ? 2.776 -3.536 4.147 1.00 98.50 92 ARG A N 1
ATOM 744 C CA . ARG A 1 92 ? 4.053 -4.172 3.794 1.00 98.50 92 ARG A CA 1
ATOM 745 C C . ARG A 1 92 ? 4.022 -4.813 2.409 1.00 98.50 92 ARG A C 1
ATOM 747 O O . ARG A 1 92 ? 4.986 -4.666 1.663 1.00 98.50 92 ARG A O 1
ATOM 754 N N . GLU A 1 93 ? 2.939 -5.505 2.061 1.00 98.38 93 GLU A N 1
ATOM 755 C CA . GLU A 1 93 ? 2.750 -6.094 0.728 1.00 98.38 93 GLU A CA 1
ATOM 756 C C . GLU A 1 93 ? 2.745 -5.022 -0.365 1.00 98.38 93 GLU A C 1
ATOM 758 O O . GLU A 1 93 ? 3.438 -5.160 -1.373 1.00 98.38 93 GLU A O 1
ATOM 763 N N . LEU A 1 94 ? 1.993 -3.937 -0.159 1.00 98.38 94 LEU A N 1
ATOM 764 C CA . LEU A 1 94 ? 1.907 -2.831 -1.111 1.00 98.38 94 LEU A CA 1
ATOM 765 C C . LEU A 1 94 ? 3.252 -2.127 -1.288 1.00 98.38 94 LEU A C 1
ATOM 767 O O . LEU A 1 94 ? 3.631 -1.803 -2.413 1.00 98.38 94 LEU A O 1
ATOM 771 N N . GLU A 1 95 ? 3.992 -1.910 -0.204 1.00 98.38 95 GLU A N 1
ATOM 772 C CA . GLU A 1 95 ? 5.317 -1.299 -0.270 1.00 98.38 95 GLU A CA 1
ATOM 773 C C . GLU A 1 95 ? 6.330 -2.217 -0.967 1.00 98.38 95 GLU A C 1
ATOM 775 O O . GLU A 1 95 ? 7.106 -1.757 -1.806 1.00 98.38 95 GLU A O 1
ATOM 780 N N . ALA A 1 96 ? 6.275 -3.527 -0.713 1.00 98.31 96 ALA A N 1
ATOM 781 C CA . ALA A 1 96 ? 7.083 -4.505 -1.435 1.00 98.31 96 ALA A CA 1
ATOM 782 C C . ALA A 1 96 ? 6.762 -4.514 -2.939 1.00 98.31 96 ALA A C 1
ATOM 784 O O . ALA A 1 96 ? 7.684 -4.448 -3.752 1.00 98.31 96 ALA A O 1
ATOM 785 N N . ALA A 1 97 ? 5.480 -4.523 -3.315 1.00 98.31 97 ALA A N 1
ATOM 786 C CA . ALA A 1 97 ? 5.051 -4.465 -4.713 1.00 98.31 97 ALA A CA 1
ATOM 787 C C . ALA A 1 97 ? 5.482 -3.153 -5.386 1.00 98.31 97 ALA A C 1
ATOM 789 O O . ALA A 1 97 ? 6.025 -3.163 -6.488 1.00 98.31 97 ALA A O 1
ATOM 790 N N . LYS A 1 98 ? 5.325 -2.014 -4.702 1.00 98.38 98 LYS A N 1
ATOM 791 C CA . LYS A 1 98 ? 5.799 -0.709 -5.184 1.00 98.38 98 LYS A CA 1
ATOM 792 C C . LYS A 1 98 ? 7.306 -0.718 -5.442 1.00 98.38 98 LYS A C 1
ATOM 794 O O . LYS A 1 98 ? 7.749 -0.203 -6.466 1.00 98.38 98 LYS A O 1
ATOM 799 N N . ASN A 1 99 ? 8.086 -1.307 -4.538 1.00 98.38 99 ASN A N 1
ATOM 800 C CA . ASN A 1 99 ? 9.532 -1.422 -4.701 1.00 98.38 99 ASN A CA 1
ATOM 801 C C . ASN A 1 99 ? 9.897 -2.329 -5.884 1.00 98.38 99 ASN A C 1
ATOM 803 O O . ASN A 1 99 ? 10.778 -1.969 -6.661 1.00 98.38 99 ASN A O 1
ATOM 807 N N . GLN A 1 100 ? 9.198 -3.454 -6.063 1.00 98.50 100 GLN A N 1
ATOM 808 C CA . GLN A 1 100 ? 9.379 -4.342 -7.219 1.00 98.50 100 GLN A CA 1
ATOM 809 C C . GLN A 1 100 ? 9.102 -3.609 -8.535 1.00 98.50 100 GLN A C 1
ATOM 811 O O . GLN A 1 100 ? 9.977 -3.564 -9.397 1.00 98.50 100 GLN A O 1
ATOM 816 N N . PHE A 1 101 ? 7.958 -2.928 -8.650 1.00 98.31 101 PHE A N 1
ATOM 817 C CA . PHE A 1 101 ? 7.640 -2.128 -9.835 1.00 98.31 101 PHE A CA 1
ATOM 818 C C . PHE A 1 101 ? 8.648 -0.998 -10.071 1.00 98.31 101 PHE A C 1
ATOM 820 O O . PHE A 1 101 ? 8.986 -0.704 -11.214 1.00 98.31 101 PHE A O 1
ATOM 827 N N . GLY A 1 102 ? 9.168 -0.374 -9.010 1.00 98.38 102 GLY A N 1
ATOM 828 C CA . GLY A 1 102 ? 10.226 0.632 -9.125 1.00 98.38 102 GLY A CA 1
ATOM 829 C C . GLY A 1 102 ? 11.520 0.070 -9.722 1.00 98.38 102 GLY A C 1
ATOM 830 O O . GLY A 1 102 ? 12.144 0.716 -10.565 1.00 98.38 102 GLY A O 1
ATOM 831 N N . VAL A 1 103 ? 11.905 -1.146 -9.325 1.00 98.44 103 VAL A N 1
ATOM 832 C CA . VAL A 1 103 ? 13.069 -1.849 -9.884 1.00 98.44 103 VAL A CA 1
ATOM 833 C C . VAL A 1 103 ? 12.831 -2.226 -11.346 1.00 98.44 103 VAL A C 1
ATOM 835 O O . VAL A 1 103 ? 13.686 -1.943 -12.183 1.00 98.44 103 VAL A O 1
ATOM 838 N N . GLU A 1 104 ? 11.673 -2.802 -11.671 1.00 98.31 104 GLU A N 1
ATOM 839 C CA . GLU A 1 104 ? 11.310 -3.182 -13.044 1.00 98.31 104 GLU A CA 1
ATOM 840 C C . GLU A 1 104 ? 11.264 -1.974 -13.985 1.00 98.31 104 GLU A C 1
ATOM 842 O O . GLU A 1 104 ? 11.805 -2.022 -15.091 1.00 98.31 104 GLU A O 1
ATOM 847 N N . LEU A 1 105 ? 10.686 -0.858 -13.532 1.00 98.31 105 LEU A N 1
ATOM 848 C CA . LEU A 1 105 ? 10.627 0.377 -14.307 1.00 98.31 105 LEU A CA 1
ATOM 849 C C . LEU A 1 105 ? 12.028 0.938 -14.576 1.00 98.31 105 LEU A C 1
ATOM 851 O O . LEU A 1 105 ? 12.320 1.354 -15.696 1.00 98.31 105 LEU A O 1
ATOM 855 N N . SER A 1 106 ? 12.902 0.924 -13.566 1.00 98.31 106 SER A N 1
ATOM 856 C CA . SER A 1 106 ? 14.297 1.352 -13.712 1.00 98.31 106 SER A CA 1
ATOM 857 C C . SER A 1 106 ? 15.063 0.458 -14.692 1.00 98.31 106 SER A C 1
ATOM 859 O O . SER A 1 106 ? 15.766 0.961 -15.570 1.00 98.31 106 SER A O 1
ATOM 861 N N . ALA A 1 107 ? 14.876 -0.863 -14.602 1.00 98.38 107 ALA A N 1
ATOM 862 C CA . ALA A 1 107 ? 15.483 -1.824 -15.519 1.00 98.38 107 ALA A CA 1
ATOM 863 C C . ALA A 1 107 ? 15.016 -1.599 -16.966 1.00 98.38 107 ALA A C 1
ATOM 865 O O . ALA A 1 107 ? 15.847 -1.432 -17.857 1.00 98.38 107 ALA A O 1
ATOM 866 N N . SER A 1 108 ? 13.702 -1.492 -17.190 1.00 97.69 108 SER A N 1
ATOM 867 C CA . SER A 1 108 ? 13.128 -1.234 -18.516 1.00 97.69 108 SER A CA 1
ATOM 868 C C . SER A 1 108 ? 13.584 0.111 -19.090 1.00 97.69 108 SER A C 1
ATOM 870 O O . SER A 1 108 ? 13.933 0.205 -20.268 1.00 97.69 108 SER A O 1
ATOM 872 N N . HIS A 1 109 ? 13.667 1.155 -18.260 1.00 98.38 109 HIS A N 1
ATOM 873 C CA . HIS A 1 109 ? 14.203 2.445 -18.687 1.00 98.38 109 HIS A CA 1
ATOM 874 C C . HIS A 1 109 ? 15.680 2.346 -19.098 1.00 98.38 109 HIS A C 1
ATOM 876 O O . HIS A 1 109 ? 16.074 2.900 -20.126 1.00 98.38 109 HIS A O 1
ATOM 882 N N . GLY A 1 110 ? 16.487 1.601 -18.337 1.00 98.38 110 GLY A N 1
ATOM 883 C CA . GLY A 1 110 ? 17.879 1.313 -18.680 1.00 98.38 110 GLY A CA 1
ATOM 884 C C . GLY A 1 110 ? 18.016 0.561 -20.007 1.00 98.38 110 GLY A C 1
ATOM 885 O O . GLY A 1 110 ? 18.851 0.922 -20.836 1.00 98.38 110 GLY A O 1
ATOM 886 N N . GLU A 1 111 ? 17.163 -0.434 -20.254 1.00 98.44 111 GLU A N 1
ATOM 887 C CA . GLU A 1 111 ? 17.123 -1.169 -21.523 1.00 98.44 111 GLU A CA 1
ATOM 888 C C . GLU A 1 111 ? 16.742 -0.273 -22.704 1.00 98.44 111 GLU A C 1
ATOM 890 O O . GLU A 1 111 ? 17.407 -0.320 -23.741 1.00 98.44 111 GLU A O 1
ATOM 895 N N . LEU A 1 112 ? 15.728 0.584 -22.548 1.00 98.25 112 LEU A N 1
ATOM 896 C CA . LEU A 1 112 ? 15.334 1.554 -23.573 1.00 98.25 112 LEU A CA 1
ATOM 897 C C . LEU A 1 112 ? 16.459 2.543 -23.881 1.00 98.25 112 LEU A C 1
ATOM 899 O O . LEU A 1 112 ? 16.705 2.857 -25.045 1.00 98.25 112 LEU A O 1
ATOM 903 N N . GLN A 1 113 ? 17.167 3.021 -22.856 1.00 98.44 113 GLN A N 1
ATOM 904 C CA . GLN A 1 113 ? 18.305 3.911 -23.048 1.00 98.44 113 GLN A CA 1
ATOM 905 C C . GLN A 1 113 ? 19.450 3.209 -23.787 1.00 98.44 113 GLN A C 1
ATOM 907 O O . GLN A 1 113 ? 20.020 3.801 -24.702 1.00 98.44 113 GLN A O 1
ATOM 912 N N . ARG A 1 114 ? 19.748 1.950 -23.440 1.00 98.50 114 ARG A N 1
ATOM 913 C CA . ARG A 1 114 ? 20.742 1.127 -24.145 1.00 98.50 114 ARG A CA 1
ATOM 914 C C . ARG A 1 114 ? 20.353 0.914 -25.609 1.00 98.50 114 ARG A C 1
ATOM 916 O O . ARG A 1 114 ? 21.173 1.076 -26.505 1.00 98.50 114 ARG A O 1
ATOM 923 N N . LEU A 1 115 ? 19.089 0.592 -25.866 1.00 98.38 115 LEU A N 1
ATOM 924 C CA . LEU A 1 115 ? 18.595 0.387 -27.222 1.00 98.38 115 LEU A CA 1
ATOM 925 C C . LEU A 1 115 ? 18.648 1.683 -28.043 1.00 98.38 115 LEU A C 1
ATOM 927 O O . LEU A 1 115 ? 19.024 1.651 -29.211 1.00 98.38 115 LEU A O 1
ATOM 931 N N . ARG A 1 116 ? 18.341 2.835 -27.431 1.00 98.44 116 ARG A N 1
ATOM 932 C CA . ARG A 1 116 ? 18.497 4.146 -28.075 1.00 98.44 116 ARG A CA 1
ATOM 933 C C . ARG A 1 116 ? 19.942 4.388 -28.506 1.00 98.44 116 ARG A C 1
ATOM 935 O O . ARG A 1 116 ? 20.159 4.780 -29.646 1.00 98.44 116 ARG A O 1
ATOM 942 N N . THR A 1 117 ? 20.915 4.128 -27.630 1.00 98.56 117 THR A N 1
ATOM 943 C CA . THR A 1 117 ? 22.334 4.308 -27.975 1.00 98.56 117 THR A CA 1
ATOM 944 C C . THR A 1 117 ? 22.786 3.352 -29.077 1.00 98.56 117 THR A C 1
ATOM 946 O O . THR A 1 117 ? 23.527 3.760 -29.968 1.00 98.56 117 THR A O 1
ATOM 949 N N . ASP A 1 118 ? 22.300 2.107 -29.069 1.00 98.50 118 ASP A N 1
ATOM 950 C CA . ASP A 1 118 ? 22.591 1.137 -30.132 1.00 98.50 118 ASP A CA 1
ATOM 951 C C . ASP A 1 118 ? 22.016 1.608 -31.482 1.00 98.50 118 ASP A C 1
ATOM 953 O O . ASP A 1 118 ? 22.681 1.516 -32.515 1.00 98.50 118 ASP A O 1
ATOM 957 N N . PHE A 1 119 ? 20.795 2.159 -31.482 1.00 98.56 119 PHE A N 1
ATOM 958 C CA . PHE A 1 119 ? 20.174 2.723 -32.682 1.00 98.56 119 PHE A CA 1
ATOM 959 C C . PHE A 1 119 ? 20.906 3.957 -33.210 1.00 98.56 119 PHE A C 1
ATOM 961 O O . PHE A 1 119 ? 21.070 4.077 -34.423 1.00 98.56 119 PHE A O 1
ATOM 968 N N . GLU A 1 120 ? 21.351 4.859 -32.334 1.00 98.50 120 GLU A N 1
ATOM 969 C CA . GLU A 1 120 ? 22.160 6.024 -32.715 1.00 98.50 120 GLU A CA 1
ATOM 970 C C . GLU A 1 120 ? 23.464 5.578 -33.399 1.00 98.50 120 GLU A C 1
ATOM 972 O O . GLU A 1 120 ? 23.759 6.022 -34.507 1.00 98.50 120 GLU A O 1
ATOM 977 N N . ALA A 1 121 ? 24.180 4.609 -32.817 1.00 98.31 121 ALA A N 1
ATOM 978 C CA . ALA A 1 121 ? 25.401 4.061 -33.410 1.00 98.31 121 ALA A CA 1
ATOM 979 C C . ALA A 1 121 ? 25.153 3.383 -34.773 1.00 98.31 121 ALA A C 1
ATOM 981 O O . ALA A 1 121 ? 25.947 3.523 -35.709 1.00 98.31 121 ALA A O 1
ATOM 982 N N . LEU A 1 122 ? 24.037 2.659 -34.911 1.00 98.69 122 LEU A N 1
ATOM 983 C CA . LEU A 1 122 ? 23.650 2.044 -36.180 1.00 98.69 122 LEU A CA 1
ATOM 984 C C . LEU A 1 122 ? 23.309 3.099 -37.242 1.00 98.69 122 LEU A C 1
ATOM 986 O O . LEU A 1 122 ? 23.675 2.942 -38.409 1.00 98.69 122 LEU A O 1
ATOM 990 N N . LEU A 1 123 ? 22.630 4.178 -36.847 1.00 98.62 123 LEU A N 1
ATOM 991 C CA . LEU A 1 123 ? 22.300 5.288 -37.735 1.00 98.62 123 LEU A CA 1
ATOM 992 C C . LEU A 1 123 ? 23.566 5.993 -38.234 1.00 98.62 123 LEU A C 1
ATOM 994 O O . LEU A 1 123 ? 23.672 6.251 -39.433 1.00 98.62 123 LEU A O 1
ATOM 998 N N . ASP A 1 124 ? 24.536 6.236 -37.353 1.00 98.50 124 ASP A N 1
ATOM 999 C CA . ASP A 1 124 ? 25.831 6.818 -37.718 1.00 98.50 124 ASP A CA 1
ATOM 1000 C C . ASP A 1 124 ? 26.566 5.944 -38.744 1.00 98.50 124 ASP A C 1
ATOM 1002 O O . ASP A 1 124 ? 27.034 6.442 -39.773 1.00 98.50 124 ASP A O 1
ATOM 1006 N N . SER A 1 125 ? 26.599 4.624 -38.526 1.00 98.50 125 SER A N 1
ATOM 1007 C CA . SER A 1 125 ? 27.175 3.674 -39.487 1.00 98.50 125 SER A CA 1
ATOM 1008 C C . SER A 1 125 ? 26.454 3.717 -40.838 1.00 98.50 125 SER A C 1
ATOM 1010 O O . SER A 1 125 ? 27.101 3.783 -41.886 1.00 98.50 125 SER A O 1
ATOM 1012 N N . LYS A 1 126 ? 25.117 3.752 -40.831 1.00 98.56 126 LYS A N 1
ATOM 1013 C CA . LYS A 1 126 ? 24.306 3.857 -42.049 1.00 98.56 126 LYS A CA 1
ATOM 1014 C C . LYS A 1 126 ? 24.611 5.141 -42.818 1.00 98.56 126 LYS A C 1
ATOM 1016 O O . LYS A 1 126 ? 24.766 5.088 -44.036 1.00 98.56 126 LYS A O 1
ATOM 1021 N N . ILE A 1 127 ? 24.699 6.283 -42.135 1.00 98.38 127 ILE A N 1
ATOM 1022 C CA . ILE A 1 127 ? 25.036 7.567 -42.766 1.00 98.38 127 ILE A CA 1
ATOM 1023 C C . ILE A 1 127 ? 26.444 7.504 -43.373 1.00 98.38 127 ILE A C 1
ATOM 1025 O O . ILE A 1 127 ? 26.639 7.955 -44.501 1.00 98.38 127 ILE A O 1
ATOM 1029 N N . GLY A 1 128 ? 27.407 6.896 -42.671 1.00 98.38 128 GLY A N 1
ATOM 1030 C CA . GLY A 1 128 ? 28.754 6.654 -43.195 1.00 98.38 128 GLY A CA 1
ATOM 1031 C C . GLY A 1 128 ? 28.736 5.885 -44.520 1.00 98.38 128 GLY A C 1
ATOM 1032 O O . GLY A 1 128 ? 29.289 6.355 -45.515 1.00 98.38 128 GLY A O 1
ATOM 1033 N N . LEU A 1 129 ? 28.007 4.767 -44.571 1.00 98.62 129 L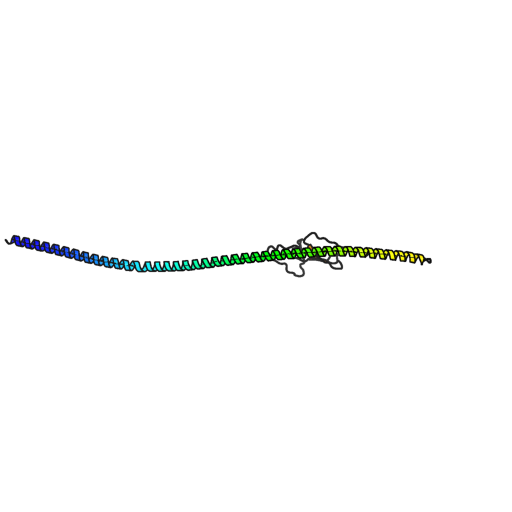EU A N 1
ATOM 1034 C CA . LEU A 1 129 ? 27.860 3.964 -45.790 1.00 98.62 129 LEU A CA 1
ATOM 1035 C C . LEU A 1 129 ? 27.169 4.731 -46.926 1.00 98.62 129 LEU A C 1
ATOM 1037 O O . LEU A 1 129 ? 27.554 4.601 -48.086 1.00 98.62 129 LEU A O 1
ATOM 1041 N N . GLU A 1 130 ? 26.171 5.563 -46.631 1.00 98.56 130 GLU A N 1
ATOM 1042 C CA . GLU A 1 130 ? 25.532 6.396 -47.657 1.00 98.56 130 GLU A CA 1
ATOM 1043 C C . GLU A 1 130 ? 26.484 7.431 -48.259 1.00 98.56 130 GLU A C 1
ATOM 1045 O O . GLU A 1 130 ? 26.440 7.676 -49.469 1.00 98.56 130 GLU A O 1
ATOM 1050 N N . LEU A 1 131 ? 27.362 8.01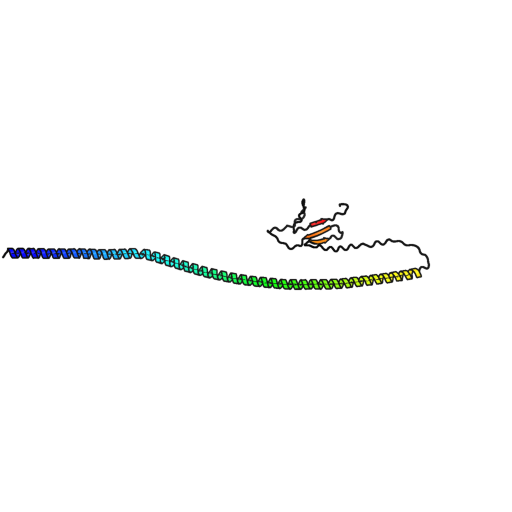9 -47.443 1.00 98.31 131 LEU A N 1
ATOM 1051 C CA . LEU A 1 131 ? 28.395 8.939 -47.916 1.00 98.31 131 LEU A CA 1
ATOM 1052 C C . LEU A 1 131 ? 29.441 8.221 -48.776 1.00 98.31 131 LEU A C 1
ATOM 1054 O O . LEU A 1 131 ? 29.861 8.765 -49.803 1.00 98.31 131 LEU A O 1
ATOM 1058 N N . GLU A 1 132 ? 29.828 7.000 -48.406 1.00 98.44 132 GLU A N 1
ATOM 1059 C CA . GLU A 1 132 ? 30.709 6.156 -49.216 1.00 98.44 132 GLU A CA 1
ATOM 1060 C C . GLU A 1 132 ? 30.066 5.827 -50.567 1.00 98.44 132 GLU A C 1
ATOM 1062 O O . GLU A 1 132 ? 30.656 6.105 -51.610 1.00 98.44 132 GLU A O 1
ATOM 1067 N N . ILE A 1 133 ? 28.818 5.345 -50.575 1.00 98.12 133 ILE A N 1
ATOM 1068 C CA . ILE A 1 133 ? 28.062 5.057 -51.805 1.00 98.12 133 ILE A CA 1
ATOM 1069 C C . ILE A 1 133 ? 27.948 6.307 -52.684 1.00 98.12 133 ILE A C 1
ATOM 1071 O O . ILE A 1 133 ? 28.163 6.233 -53.895 1.00 98.12 133 ILE A O 1
ATOM 1075 N N . ALA A 1 134 ? 27.637 7.469 -52.105 1.00 98.25 134 ALA A N 1
ATOM 1076 C CA . ALA A 1 134 ? 27.568 8.726 -52.846 1.00 98.25 134 ALA A CA 1
ATOM 1077 C C . ALA A 1 134 ? 28.927 9.122 -53.446 1.00 98.25 134 ALA A C 1
ATOM 1079 O O . ALA A 1 134 ? 28.986 9.655 -54.556 1.00 98.25 134 ALA A O 1
ATOM 1080 N N . SER A 1 135 ? 30.019 8.847 -52.733 1.00 98.00 135 SER A N 1
ATOM 1081 C CA . SER A 1 135 ? 31.380 9.087 -53.215 1.00 98.00 135 SER A CA 1
ATOM 1082 C C . SER A 1 135 ? 31.746 8.141 -54.361 1.00 98.00 135 SER A C 1
ATOM 1084 O O . SER A 1 135 ? 32.263 8.609 -55.376 1.00 98.00 135 SER A O 1
ATOM 1086 N N . TYR A 1 136 ? 31.402 6.851 -54.258 1.00 98.25 136 TYR A N 1
ATOM 1087 C CA . TYR A 1 136 ? 31.598 5.875 -55.334 1.00 98.25 136 TYR A CA 1
ATOM 1088 C C . TYR A 1 136 ? 30.791 6.230 -56.587 1.00 98.25 136 TYR A C 1
ATOM 1090 O O . TYR A 1 136 ? 31.345 6.224 -57.683 1.00 98.25 136 TYR A O 1
ATOM 1098 N N . ARG A 1 137 ? 29.522 6.639 -56.443 1.00 97.69 137 ARG A N 1
ATOM 1099 C CA . ARG A 1 137 ? 28.703 7.116 -57.574 1.00 97.69 137 ARG A CA 1
ATOM 1100 C C . ARG A 1 137 ? 29.357 8.296 -58.294 1.00 97.69 137 ARG A C 1
ATOM 1102 O O . ARG A 1 137 ? 29.518 8.254 -59.506 1.00 97.69 137 ARG A O 1
ATOM 1109 N N . ARG A 1 138 ? 29.829 9.301 -57.548 1.00 97.31 138 ARG A N 1
ATOM 1110 C CA . ARG A 1 138 ? 30.542 10.459 -58.120 1.00 97.31 138 ARG A CA 1
ATOM 1111 C C . ARG A 1 138 ? 31.846 10.081 -58.818 1.00 97.31 138 ARG A C 1
ATOM 1113 O O . ARG A 1 138 ? 32.241 10.761 -59.763 1.00 97.31 138 ARG A O 1
ATOM 1120 N N . LEU A 1 139 ? 32.559 9.068 -58.325 1.00 97.00 139 LEU A N 1
ATOM 1121 C CA . LEU A 1 139 ? 33.790 8.597 -58.957 1.00 97.00 139 LEU A CA 1
ATOM 1122 C C . LEU A 1 139 ? 33.492 7.969 -60.323 1.00 97.00 139 LEU A C 1
ATOM 1124 O O . LEU A 1 139 ? 34.143 8.338 -61.298 1.00 97.00 139 LEU A O 1
ATOM 1128 N N . ILE A 1 140 ? 32.466 7.115 -60.385 1.00 96.56 140 ILE A N 1
ATOM 1129 C CA . ILE A 1 140 ? 31.999 6.471 -61.620 1.00 96.56 140 ILE A CA 1
ATOM 1130 C C . ILE A 1 140 ? 31.494 7.524 -62.614 1.00 96.56 140 ILE A C 1
ATOM 1132 O O . ILE A 1 140 ? 31.966 7.559 -63.742 1.00 96.56 140 ILE A O 1
ATOM 1136 N N . GLU A 1 141 ? 30.643 8.462 -62.182 1.00 95.31 141 GLU A N 1
ATOM 1137 C CA . GLU A 1 141 ? 30.145 9.558 -63.033 1.00 95.31 141 GLU A CA 1
ATOM 1138 C C . GLU A 1 141 ? 31.292 10.374 -63.659 1.00 95.31 141 GLU A C 1
ATOM 1140 O O . GLU A 1 141 ? 31.236 10.768 -64.823 1.00 95.31 141 GLU A O 1
ATOM 1145 N N . ARG A 1 142 ? 32.365 10.634 -62.899 1.00 94.12 142 ARG A N 1
ATOM 1146 C CA . ARG A 1 142 ? 33.556 11.338 -63.404 1.00 94.12 142 ARG A CA 1
ATOM 1147 C C . ARG A 1 142 ? 34.375 10.492 -64.372 1.00 94.12 142 ARG A C 1
ATOM 1149 O O . ARG A 1 142 ? 35.010 11.055 -65.260 1.00 94.12 142 ARG A O 1
ATOM 1156 N N . GLU A 1 143 ? 34.434 9.180 -64.174 1.00 92.69 143 GLU A N 1
ATOM 1157 C CA . GLU A 1 143 ? 35.087 8.253 -65.102 1.00 92.69 143 GLU A CA 1
ATOM 1158 C C . GLU A 1 143 ? 34.333 8.161 -66.422 1.00 92.69 143 GLU A C 1
ATOM 1160 O O . GLU A 1 143 ? 34.934 8.357 -67.477 1.00 92.69 143 GLU A O 1
ATOM 1165 N N . GLU A 1 144 ? 33.017 7.980 -66.363 1.00 92.12 144 GLU A N 1
ATOM 1166 C CA . GLU A 1 144 ? 32.136 7.979 -67.529 1.00 92.12 144 GLU A CA 1
ATOM 1167 C C . GLU A 1 144 ? 32.238 9.292 -68.311 1.00 92.12 144 GLU A C 1
ATOM 1169 O O . GLU A 1 144 ? 32.336 9.264 -69.532 1.00 92.12 144 GLU A O 1
ATOM 1174 N N . GLN A 1 145 ? 32.311 10.444 -67.635 1.00 90.12 145 GLN A N 1
ATOM 1175 C CA . GLN A 1 145 ? 32.531 11.738 -68.294 1.00 90.12 145 GLN A CA 1
ATOM 1176 C C . GLN A 1 145 ? 33.871 11.816 -69.041 1.00 90.12 145 GLN A C 1
ATOM 1178 O O . GLN A 1 145 ? 33.916 12.377 -70.134 1.00 90.12 145 GLN A O 1
ATOM 1183 N N . ARG A 1 146 ? 34.964 11.269 -68.485 1.00 87.38 146 ARG A N 1
ATOM 1184 C CA . ARG A 1 146 ? 36.264 11.232 -69.182 1.00 87.38 146 ARG A CA 1
ATOM 1185 C C . ARG A 1 146 ? 36.207 10.320 -70.403 1.00 87.38 146 ARG A C 1
ATOM 1187 O O . ARG A 1 146 ? 36.633 10.736 -71.473 1.00 87.38 146 ARG A O 1
ATOM 1194 N N . HIS A 1 147 ? 35.648 9.119 -70.252 1.00 80.69 147 HIS A N 1
ATOM 1195 C CA . HIS A 1 147 ? 35.486 8.174 -71.357 1.00 80.69 147 HIS A CA 1
ATOM 1196 C C . HIS A 1 147 ? 34.552 8.704 -72.448 1.00 80.69 147 HIS A C 1
ATOM 1198 O O . HIS A 1 147 ? 34.842 8.528 -73.625 1.00 80.69 147 HIS A O 1
ATOM 1204 N N . ALA A 1 148 ? 33.473 9.397 -72.078 1.00 78.19 148 ALA A N 1
ATOM 1205 C CA . ALA A 1 148 ? 32.571 10.034 -73.028 1.00 78.19 148 ALA A CA 1
ATOM 1206 C C . ALA A 1 148 ? 33.303 11.087 -73.870 1.00 78.19 148 ALA A C 1
ATOM 1208 O O . ALA A 1 148 ? 33.154 11.075 -75.086 1.00 78.19 148 ALA A O 1
ATOM 1209 N N . LEU A 1 149 ? 34.136 11.933 -73.248 1.00 69.50 149 LEU A N 1
ATOM 1210 C CA . LEU A 1 149 ? 34.940 12.941 -73.951 1.00 69.50 149 LEU A CA 1
ATOM 1211 C C . LEU A 1 149 ? 36.009 12.325 -74.867 1.00 69.50 149 LEU A C 1
ATOM 1213 O O . LEU A 1 149 ? 36.235 12.850 -75.951 1.00 69.50 149 LEU A O 1
ATOM 1217 N N . ASP A 1 150 ? 36.622 11.214 -74.455 1.00 63.88 150 ASP A N 1
ATOM 1218 C CA . ASP A 1 150 ? 37.618 10.471 -75.247 1.00 63.88 150 ASP A CA 1
ATOM 1219 C C . ASP A 1 150 ? 36.970 9.709 -76.423 1.00 63.88 150 ASP A C 1
ATOM 1221 O O . ASP A 1 150 ? 37.564 9.525 -77.479 1.00 63.88 150 ASP A O 1
ATOM 1225 N N . SER A 1 151 ? 35.701 9.306 -76.271 1.00 59.75 151 SER A N 1
ATOM 1226 C CA . SER A 1 151 ? 34.891 8.721 -77.350 1.00 59.75 151 SER A CA 1
ATOM 1227 C C . SER A 1 151 ? 34.227 9.760 -78.265 1.00 59.75 151 SER A C 1
ATOM 1229 O O . SER A 1 151 ? 33.767 9.411 -79.352 1.00 59.75 151 SER A O 1
ATOM 1231 N N . SER A 1 152 ? 34.170 11.030 -77.847 1.00 48.84 152 SER A N 1
ATOM 1232 C CA . SER A 1 152 ? 33.506 12.123 -78.563 1.00 48.84 152 SER A CA 1
ATOM 1233 C C . SER A 1 152 ? 34.508 13.075 -79.228 1.00 48.84 152 SER A C 1
ATOM 1235 O O . SER A 1 152 ? 34.451 14.286 -79.022 1.00 48.84 152 SER A O 1
ATOM 1237 N N . ASP A 1 153 ? 35.371 12.535 -80.090 1.00 46.66 153 ASP A N 1
ATOM 1238 C CA . ASP A 1 153 ? 36.017 13.302 -81.172 1.00 46.66 153 ASP A CA 1
ATOM 1239 C C . ASP A 1 153 ? 35.038 13.622 -82.328 1.00 46.66 153 ASP A C 1
ATOM 1241 O O . ASP A 1 153 ? 35.424 14.156 -83.365 1.00 46.66 153 ASP A O 1
ATOM 1245 N N . PHE A 1 154 ? 33.738 13.358 -82.151 1.00 49.78 154 PHE A N 1
ATOM 1246 C CA . PHE A 1 154 ? 32.680 13.844 -83.031 1.00 49.78 154 PHE A CA 1
ATOM 1247 C C . PHE A 1 154 ? 31.578 14.553 -82.228 1.00 49.78 154 PHE A C 1
ATOM 1249 O O . PHE A 1 154 ? 30.772 13.930 -81.548 1.00 49.78 154 PHE A O 1
ATOM 1256 N N . GLU A 1 155 ? 31.600 15.881 -82.355 1.00 41.06 155 GLU A N 1
ATOM 1257 C CA . GLU A 1 155 ? 30.523 16.865 -82.165 1.00 41.06 155 GLU A CA 1
ATOM 1258 C C . GLU A 1 155 ? 29.816 16.984 -80.793 1.00 41.06 155 GLU A C 1
ATOM 1260 O O . GLU A 1 155 ? 29.000 16.174 -80.368 1.00 41.06 155 GLU A O 1
ATOM 1265 N N . LYS A 1 156 ? 30.037 18.143 -80.158 1.00 51.28 156 LYS A N 1
ATOM 1266 C CA . LYS A 1 156 ? 29.207 18.763 -79.106 1.00 51.28 156 LYS A CA 1
ATOM 1267 C C . LYS A 1 156 ? 28.527 19.996 -79.732 1.00 51.28 156 LYS A C 1
ATOM 1269 O O . LYS A 1 156 ? 29.253 20.711 -80.429 1.00 51.28 156 LYS A O 1
ATOM 1274 N N . PRO A 1 157 ? 27.220 20.314 -79.522 1.00 52.91 157 PRO A N 1
ATOM 1275 C CA . PRO A 1 157 ? 26.690 20.900 -78.260 1.00 52.91 157 PRO A CA 1
ATOM 1276 C C . PRO A 1 157 ? 25.170 20.642 -78.009 1.00 52.91 157 PRO A C 1
ATOM 1278 O O . PRO A 1 157 ? 24.581 19.844 -78.727 1.00 52.91 157 PRO A O 1
ATOM 1281 N N . PRO A 1 158 ? 24.454 21.349 -77.099 1.00 53.22 158 PRO A N 1
ATOM 1282 C CA . PRO A 1 158 ? 24.739 21.800 -75.730 1.00 53.22 158 PRO A CA 1
ATOM 1283 C C . PRO A 1 158 ? 23.703 21.295 -74.682 1.00 53.22 158 PRO A C 1
ATOM 1285 O O . PRO A 1 158 ? 22.573 20.948 -74.993 1.00 53.22 158 PRO A O 1
ATOM 1288 N N . ILE A 1 159 ? 24.139 21.302 -73.417 1.00 63.81 159 ILE A N 1
ATOM 1289 C CA . ILE A 1 159 ? 23.446 21.743 -72.184 1.00 63.81 159 ILE A CA 1
ATOM 1290 C C . ILE A 1 159 ? 21.920 21.951 -72.285 1.00 63.81 159 ILE A C 1
ATOM 1292 O O . ILE A 1 159 ? 21.499 22.868 -72.973 1.00 63.81 159 ILE A O 1
ATOM 1296 N N . GLU A 1 160 ? 21.141 21.217 -71.476 1.00 49.19 160 GLU A N 1
ATOM 1297 C CA . GLU A 1 160 ? 20.123 21.753 -70.542 1.00 49.19 160 GLU A CA 1
ATOM 1298 C C . GLU A 1 160 ? 19.375 20.619 -69.812 1.00 49.19 160 GLU A C 1
ATOM 1300 O O . GLU A 1 160 ? 18.821 19.732 -70.449 1.00 49.19 160 GLU A O 1
ATOM 1305 N N . LEU A 1 161 ? 19.321 20.670 -68.472 1.00 44.41 161 LEU A N 1
ATOM 1306 C CA . LEU A 1 161 ? 18.106 20.365 -67.699 1.00 44.41 161 LEU A CA 1
ATOM 1307 C C . LEU A 1 161 ? 18.241 20.930 -66.265 1.00 44.41 161 LEU A C 1
ATOM 1309 O O . LEU A 1 161 ? 19.280 20.737 -65.622 1.00 44.41 161 LEU A O 1
ATOM 1313 N N . PRO A 1 162 ? 17.222 21.635 -65.738 1.00 48.41 162 PRO A N 1
ATOM 1314 C CA . PRO A 1 162 ? 17.283 22.270 -64.431 1.00 48.41 162 PRO A CA 1
ATOM 1315 C C . PRO A 1 162 ? 17.142 21.233 -63.314 1.00 48.41 162 PRO A C 1
ATOM 1317 O O . PRO A 1 162 ? 16.197 20.449 -63.246 1.00 48.41 162 PRO A O 1
ATOM 1320 N N . ASN A 1 163 ? 18.105 21.265 -62.401 1.00 46.16 163 ASN A N 1
ATOM 1321 C CA . ASN A 1 163 ? 18.178 20.418 -61.224 1.00 46.16 163 ASN A CA 1
ATOM 1322 C C . ASN A 1 163 ? 17.151 20.881 -60.172 1.00 46.16 163 ASN A C 1
ATOM 1324 O O . ASN A 1 163 ? 17.456 21.730 -59.334 1.00 46.16 163 ASN A O 1
ATOM 1328 N N . SER A 1 164 ? 15.932 20.337 -60.205 1.00 49.84 164 SER A N 1
ATOM 1329 C CA . SER A 1 164 ? 15.007 20.430 -59.070 1.00 49.84 164 SER A CA 1
ATOM 1330 C C . SER A 1 164 ? 15.293 19.280 -58.109 1.00 49.84 164 SER A C 1
ATOM 1332 O O . SER A 1 164 ? 14.803 18.163 -58.270 1.00 49.84 164 SER A O 1
ATOM 1334 N N . LYS A 1 165 ? 16.135 19.541 -57.106 1.00 51.72 165 LYS A N 1
ATOM 1335 C CA . LYS A 1 165 ? 16.285 18.637 -55.962 1.00 51.72 165 LYS A CA 1
ATOM 1336 C C . LYS A 1 165 ? 14.968 18.634 -55.174 1.00 51.72 165 LYS A C 1
ATOM 1338 O O . LYS A 1 165 ? 14.510 19.724 -54.817 1.00 51.72 165 LYS A O 1
ATOM 1343 N N . PRO A 1 166 ? 14.388 17.476 -54.814 1.00 45.38 166 PRO A N 1
ATOM 1344 C CA . PRO A 1 166 ? 13.291 17.455 -53.860 1.00 45.38 166 PRO A CA 1
ATOM 1345 C C . PRO A 1 166 ? 13.817 17.966 -52.513 1.00 45.38 166 PRO A C 1
ATOM 1347 O O . PRO A 1 166 ? 14.721 17.383 -51.910 1.00 45.38 166 PRO A O 1
ATOM 1350 N N . ARG A 1 167 ? 13.286 19.105 -52.056 1.00 47.78 167 ARG A N 1
ATOM 1351 C CA . ARG A 1 167 ? 13.511 19.603 -50.697 1.00 47.78 167 ARG A CA 1
ATOM 1352 C C . ARG A 1 167 ? 12.824 18.644 -49.733 1.00 47.78 167 ARG A C 1
ATOM 1354 O O . ARG A 1 167 ? 11.624 18.742 -49.506 1.00 47.78 167 ARG A O 1
ATOM 1361 N N . PHE A 1 168 ? 13.594 17.721 -49.171 1.00 42.59 168 PHE A N 1
ATOM 1362 C CA . PHE A 1 168 ? 13.148 16.917 -48.044 1.00 42.59 168 PHE A CA 1
ATOM 1363 C C . PHE A 1 168 ? 13.066 17.835 -46.816 1.00 42.59 168 PHE A C 1
ATOM 1365 O O . PHE A 1 168 ? 14.084 18.208 -46.232 1.00 42.59 168 PHE A O 1
ATOM 1372 N N . TYR A 1 169 ? 11.856 18.275 -46.469 1.00 48.25 169 TYR A N 1
ATOM 1373 C CA . TYR A 1 169 ? 11.606 19.025 -45.241 1.00 48.25 169 TYR A CA 1
ATOM 1374 C C . TYR A 1 169 ? 11.606 18.052 -44.058 1.00 48.25 169 TYR A C 1
ATOM 1376 O O . TYR A 1 169 ? 10.594 17.437 -43.735 1.00 48.25 169 TYR A O 1
ATOM 1384 N N . SER A 1 170 ? 12.761 17.920 -43.407 1.00 37.31 170 SER A N 1
ATOM 1385 C CA . SER A 1 170 ? 12.859 17.310 -42.082 1.00 37.31 170 SER A CA 1
ATOM 1386 C C . SER A 1 170 ? 12.262 18.272 -41.052 1.00 37.31 170 SER A C 1
ATOM 1388 O O . SER A 1 170 ? 12.829 19.329 -40.771 1.00 37.31 170 SER A O 1
ATOM 1390 N N . HIS A 1 171 ? 11.095 17.930 -40.511 1.00 47.97 171 HIS A N 1
ATOM 1391 C CA . HIS A 1 171 ? 10.512 18.631 -39.373 1.00 47.97 171 HIS A CA 1
ATOM 1392 C C . HIS A 1 171 ? 10.938 17.939 -38.076 1.00 47.97 171 HIS A C 1
ATOM 1394 O O . HIS A 1 171 ? 10.220 17.096 -37.546 1.00 47.97 171 HIS A O 1
ATOM 1400 N N . THR A 1 172 ? 12.083 18.326 -37.514 1.00 47.88 172 THR A N 1
ATOM 1401 C CA . THR A 1 172 ? 12.403 18.001 -36.117 1.00 47.88 172 THR A CA 1
ATOM 1402 C C . THR A 1 172 ? 11.640 18.973 -35.218 1.00 47.88 172 THR A C 1
ATOM 1404 O O . THR A 1 172 ? 12.096 20.089 -34.969 1.00 47.88 172 THR A O 1
ATOM 1407 N N . ARG A 1 173 ? 10.438 18.604 -34.759 1.00 55.16 173 ARG A N 1
ATOM 1408 C CA . ARG A 1 173 ? 9.650 19.454 -33.848 1.00 55.16 173 ARG A CA 1
ATOM 1409 C C . ARG A 1 173 ? 9.794 18.961 -32.412 1.00 55.16 173 ARG A C 1
ATOM 1411 O O . ARG A 1 173 ? 9.126 18.027 -31.995 1.00 55.16 173 ARG A O 1
ATOM 1418 N N . SER A 1 174 ? 10.659 19.628 -31.653 1.00 48.09 174 SER A N 1
ATOM 1419 C CA . SER A 1 174 ? 10.689 19.540 -30.190 1.00 48.09 174 SER A CA 1
ATOM 1420 C C . SER A 1 174 ? 9.611 20.465 -29.616 1.00 48.09 174 SER A C 1
ATOM 1422 O O . SER A 1 174 ? 9.800 21.682 -29.598 1.00 48.09 174 SER A O 1
ATOM 1424 N N . SER A 1 175 ? 8.508 19.921 -29.103 1.00 47.75 175 SER A N 1
ATOM 1425 C CA . SER A 1 175 ? 7.639 20.643 -28.168 1.00 47.75 175 SER A CA 1
ATOM 1426 C C . SER A 1 175 ? 8.238 20.558 -26.757 1.00 47.75 175 SER A C 1
ATOM 1428 O O . SER A 1 175 ? 8.457 19.476 -26.222 1.00 47.75 175 SER A O 1
ATOM 1430 N N . LYS A 1 176 ? 8.529 21.705 -26.129 1.00 46.19 176 LYS A N 1
ATOM 1431 C CA . LYS A 1 176 ? 8.791 21.762 -24.681 1.00 46.19 176 LYS A CA 1
ATOM 1432 C C . LYS A 1 176 ? 7.445 21.872 -23.966 1.00 46.19 176 LYS A C 1
ATOM 1434 O O . LYS A 1 176 ? 6.861 22.951 -23.950 1.00 46.19 176 LYS A O 1
ATOM 1439 N N . GLY A 1 177 ? 6.950 20.773 -23.403 1.00 61.62 177 GLY A N 1
ATOM 1440 C CA . GLY A 1 177 ? 5.737 20.758 -22.580 1.00 61.62 177 GLY A CA 1
ATOM 1441 C C . GLY A 1 177 ? 4.928 19.470 -22.714 1.00 61.62 177 GLY A C 1
ATOM 1442 O O . GLY A 1 177 ? 5.311 18.555 -23.434 1.00 61.62 177 GLY A O 1
ATOM 1443 N N . ASN A 1 178 ? 3.781 19.426 -22.039 1.00 63.88 178 ASN A N 1
ATOM 1444 C CA . ASN A 1 178 ? 2.906 18.253 -21.939 1.00 63.88 178 ASN A CA 1
ATOM 1445 C C . ASN A 1 178 ? 2.078 17.994 -23.213 1.00 63.88 178 ASN A C 1
ATOM 1447 O O . ASN A 1 178 ? 0.965 17.498 -23.129 1.00 63.88 178 ASN A O 1
ATOM 1451 N N . ILE A 1 179 ? 2.566 18.368 -24.394 1.00 64.88 179 ILE A N 1
ATOM 1452 C CA . ILE A 1 179 ? 1.809 18.303 -25.649 1.00 64.88 179 ILE A CA 1
ATOM 1453 C C . ILE A 1 179 ? 2.593 17.474 -26.668 1.00 64.88 179 ILE A C 1
ATOM 1455 O O . ILE A 1 179 ? 3.754 17.776 -26.959 1.00 64.88 179 ILE A O 1
ATOM 1459 N N . CYS A 1 180 ? 1.938 16.452 -27.222 1.00 63.25 180 CYS A N 1
ATOM 1460 C CA . CYS A 1 180 ? 2.488 15.511 -28.190 1.00 63.25 180 CYS A CA 1
ATOM 1461 C C . CYS A 1 180 ? 1.661 15.506 -29.484 1.00 63.25 180 CYS A C 1
ATOM 1463 O O . CYS A 1 180 ? 0.440 15.635 -29.455 1.00 63.25 180 CYS A O 1
ATOM 1465 N N . ILE A 1 181 ? 2.333 15.351 -30.624 1.00 71.06 181 ILE A N 1
ATOM 1466 C CA . ILE A 1 181 ? 1.690 15.113 -31.919 1.00 71.06 181 ILE A CA 1
ATOM 1467 C C . ILE A 1 181 ? 1.512 13.601 -32.052 1.00 71.06 181 ILE A C 1
ATOM 1469 O O . ILE A 1 181 ? 2.507 12.883 -32.086 1.00 71.06 181 ILE A O 1
ATOM 1473 N N . ILE A 1 182 ? 0.266 13.129 -32.100 1.00 67.94 182 ILE A N 1
ATOM 1474 C CA . ILE A 1 182 ? -0.044 11.693 -32.179 1.00 67.94 182 ILE A CA 1
ATOM 1475 C C . ILE A 1 182 ? 0.004 11.216 -33.630 1.00 67.94 182 ILE A C 1
ATOM 1477 O O . ILE A 1 182 ? 0.509 10.134 -33.913 1.00 67.94 182 ILE A O 1
ATOM 1481 N N . GLU A 1 183 ? -0.498 12.031 -34.556 1.00 69.44 183 GLU A N 1
ATOM 1482 C CA . GLU A 1 183 ? -0.614 11.654 -35.959 1.00 69.44 183 GLU A CA 1
ATOM 1483 C C . GLU A 1 183 ? -0.407 12.873 -36.857 1.00 69.44 183 GLU A C 1
ATOM 1485 O O . GLU A 1 183 ? -0.854 13.981 -36.553 1.00 69.44 183 GLU A O 1
ATOM 1490 N N . CYS A 1 184 ? 0.293 12.666 -37.965 1.00 66.94 184 CYS A N 1
ATOM 1491 C CA . CYS A 1 184 ? 0.532 13.671 -38.989 1.00 66.94 184 CYS A CA 1
ATOM 1492 C C . CYS A 1 184 ? 0.178 13.039 -40.331 1.00 66.94 184 CYS A C 1
ATOM 1494 O O . CYS A 1 184 ? 0.747 12.005 -40.689 1.00 66.94 184 CYS A O 1
ATOM 1496 N N . ALA A 1 185 ? -0.761 13.641 -41.058 1.00 69.81 185 ALA A N 1
ATOM 1497 C CA . ALA A 1 185 ? -1.154 13.137 -42.364 1.00 69.81 185 ALA A CA 1
ATOM 1498 C C . ALA A 1 185 ? 0.032 13.232 -43.344 1.00 69.81 185 ALA A C 1
ATOM 1500 O O . ALA A 1 185 ? 0.823 14.178 -43.296 1.00 69.81 185 ALA A O 1
ATOM 1501 N N . VAL A 1 186 ? 0.187 12.223 -44.208 1.00 62.25 186 VAL A N 1
ATOM 1502 C CA . VAL A 1 186 ? 1.356 12.054 -45.101 1.00 62.25 186 VAL A CA 1
ATOM 1503 C C . VAL A 1 186 ? 1.453 13.171 -46.152 1.00 62.25 186 VAL A C 1
ATOM 1505 O O . VAL A 1 186 ? 2.533 13.484 -46.645 1.00 62.25 186 VAL A O 1
ATOM 1508 N N . ASP A 1 187 ? 0.324 13.799 -46.460 1.00 68.88 187 ASP A N 1
ATOM 1509 C CA . ASP A 1 187 ? 0.164 14.963 -47.332 1.00 68.88 187 ASP A CA 1
ATOM 1510 C C . ASP A 1 187 ? 0.382 16.309 -46.608 1.00 68.88 187 ASP A C 1
ATOM 1512 O O . ASP A 1 187 ? 0.414 17.356 -47.252 1.00 68.88 187 ASP A O 1
ATOM 1516 N N . GLY A 1 188 ? 0.542 16.302 -45.280 1.00 67.62 188 GLY A N 1
ATOM 1517 C CA . GLY A 1 188 ? 0.724 17.500 -44.459 1.00 67.62 188 GLY A CA 1
ATOM 1518 C C . GLY A 1 188 ? -0.541 18.344 -44.260 1.00 67.62 188 GLY A C 1
ATOM 1519 O O . GLY A 1 188 ? -0.443 19.448 -43.727 1.00 67.62 188 GLY A O 1
ATOM 1520 N N . SER A 1 189 ? -1.718 17.848 -44.659 1.00 72.00 189 SER A N 1
ATOM 1521 C CA . SER A 1 189 ? -2.987 18.595 -44.592 1.00 72.00 189 SER A CA 1
ATOM 1522 C C . SER A 1 189 ? -3.548 18.718 -43.174 1.00 72.00 189 SER A C 1
ATOM 1524 O O . SER A 1 189 ? -4.248 19.676 -42.841 1.00 72.00 189 SER A O 1
ATOM 1526 N N . SER A 1 190 ? -3.244 17.756 -42.301 1.00 69.19 190 SER A N 1
ATOM 1527 C CA . SER A 1 190 ? -3.724 17.764 -40.922 1.00 69.19 190 SER A CA 1
ATOM 1528 C C . SER A 1 190 ? -2.721 17.161 -39.951 1.00 69.19 190 SER A C 1
ATOM 1530 O O . SER A 1 190 ? -1.913 16.294 -40.296 1.00 69.19 190 SER A O 1
ATOM 1532 N N . VAL A 1 191 ? -2.791 17.641 -38.710 1.00 67.38 191 VAL A N 1
ATOM 1533 C CA . VAL A 1 191 ? -2.013 17.126 -37.586 1.00 67.38 191 VAL A CA 1
ATOM 1534 C C . VAL A 1 191 ? -2.946 16.967 -36.390 1.00 67.38 191 VAL A C 1
ATOM 1536 O O . VAL A 1 191 ? -3.722 17.872 -36.075 1.00 67.38 191 VAL A O 1
ATOM 1539 N N . THR A 1 192 ? -2.852 15.825 -35.718 1.00 69.62 192 THR A N 1
ATOM 1540 C CA . THR A 1 192 ? -3.594 15.526 -34.491 1.00 69.62 192 THR A CA 1
ATOM 1541 C C . THR A 1 192 ? -2.665 15.692 -33.300 1.00 69.62 192 THR A C 1
ATOM 1543 O O . THR A 1 192 ? -1.593 15.080 -33.233 1.00 69.62 192 THR A O 1
ATOM 1546 N N . VAL A 1 193 ? -3.067 16.534 -32.351 1.00 72.38 193 VAL A N 1
ATOM 1547 C CA . VAL A 1 193 ? -2.253 16.894 -31.188 1.00 72.38 193 VAL A CA 1
ATOM 1548 C C . VAL A 1 193 ? -3.018 16.556 -29.914 1.00 72.38 193 VAL A C 1
ATOM 1550 O O . VAL A 1 193 ? -4.214 16.818 -29.819 1.00 72.38 193 VAL A O 1
ATOM 1553 N N . ALA A 1 194 ? -2.324 15.998 -28.923 1.00 67.69 194 ALA A N 1
ATOM 1554 C CA . ALA A 1 194 ? -2.894 15.668 -27.624 1.00 67.69 194 ALA A CA 1
ATOM 1555 C C . ALA A 1 194 ? -2.037 16.177 -26.467 1.00 67.69 194 ALA A C 1
ATOM 1557 O O . ALA A 1 194 ? -0.809 16.267 -26.551 1.00 67.69 194 ALA A O 1
ATOM 1558 N N . ASN A 1 195 ? -2.703 16.487 -25.358 1.00 66.94 195 ASN A N 1
ATOM 1559 C CA . ASN A 1 195 ? -2.058 16.840 -24.102 1.00 66.94 195 ASN A CA 1
ATOM 1560 C C . ASN A 1 195 ? -1.820 15.566 -23.273 1.00 66.94 195 ASN A C 1
ATOM 1562 O O . ASN A 1 195 ? -2.768 14.937 -22.816 1.00 66.94 195 ASN A O 1
ATOM 1566 N N . ILE A 1 196 ? -0.553 15.203 -23.094 1.00 63.59 196 ILE A N 1
ATOM 1567 C CA . ILE A 1 196 ? -0.074 14.006 -22.385 1.00 63.59 196 ILE A CA 1
ATOM 1568 C C . ILE A 1 196 ? 0.343 14.295 -20.933 1.00 63.59 196 ILE A C 1
ATOM 1570 O O . ILE A 1 196 ? 1.091 13.527 -20.332 1.00 63.59 196 ILE A O 1
ATOM 1574 N N . GLY A 1 197 ? -0.072 15.427 -20.361 1.00 59.09 197 GLY A N 1
ATOM 1575 C CA . GLY A 1 197 ? 0.228 15.747 -18.966 1.00 59.09 197 GLY A CA 1
ATOM 1576 C C . GLY A 1 197 ? -0.411 14.750 -17.995 1.00 59.09 197 GLY A C 1
ATOM 1577 O O . GLY A 1 197 ? -1.579 14.402 -18.143 1.00 59.09 197 GLY A O 1
ATOM 1578 N N . SER A 1 198 ? 0.337 14.324 -16.973 1.00 52.44 198 SER A N 1
ATOM 1579 C CA . SER A 1 198 ? -0.201 13.506 -15.880 1.00 52.44 198 SER A CA 1
ATOM 1580 C C . SER A 1 198 ? -1.278 14.278 -15.116 1.00 52.44 198 SER A C 1
ATOM 1582 O O . SER A 1 198 ? -1.068 15.402 -14.662 1.00 52.44 198 SER A O 1
ATOM 1584 N N . GLN A 1 199 ? -2.448 13.671 -14.999 1.00 52.56 199 GLN A N 1
ATOM 1585 C CA . GLN A 1 199 ? -3.680 14.302 -14.553 1.00 52.56 199 GLN A CA 1
ATOM 1586 C C . GLN A 1 199 ? -3.758 14.432 -13.023 1.00 52.56 199 GLN A C 1
ATOM 1588 O O . GLN A 1 199 ? -3.472 13.476 -12.306 1.00 52.56 199 GLN A O 1
ATOM 1593 N N . ILE A 1 200 ? -4.217 15.585 -12.521 1.00 42.00 200 ILE A N 1
ATOM 1594 C CA . ILE A 1 200 ? -4.801 15.714 -11.176 1.00 42.00 200 ILE A CA 1
ATOM 1595 C C . ILE A 1 200 ? -6.268 16.081 -11.396 1.00 42.00 200 ILE A C 1
ATOM 1597 O O . ILE A 1 200 ? -6.589 17.231 -11.688 1.00 42.00 200 ILE A O 1
ATOM 1601 N N . TRP A 1 201 ? -7.160 15.096 -11.326 1.00 46.00 201 TRP A N 1
ATOM 1602 C CA . TRP A 1 201 ? -8.598 15.349 -11.292 1.00 46.00 201 TRP A CA 1
ATOM 1603 C C . TRP A 1 201 ? -9.002 15.707 -9.869 1.00 46.00 201 TRP A C 1
ATOM 1605 O O . TRP A 1 201 ? -9.079 14.838 -9.005 1.00 46.00 201 TRP A O 1
ATOM 1615 N N . SER A 1 202 ? -9.285 16.979 -9.620 1.00 41.50 202 SER A N 1
ATOM 1616 C CA . SER A 1 202 ? -10.205 17.342 -8.549 1.00 41.50 202 SER A CA 1
ATOM 1617 C C . SER A 1 202 ? -11.625 17.109 -9.074 1.00 41.50 202 SER A C 1
ATOM 1619 O O . SER A 1 202 ? -12.043 17.768 -10.022 1.00 41.50 202 SER A O 1
ATOM 1621 N N . ASP A 1 203 ? -12.320 16.142 -8.478 1.00 38.28 203 ASP A N 1
ATOM 1622 C CA . ASP A 1 203 ? -13.763 15.890 -8.604 1.00 38.28 203 ASP A CA 1
ATOM 1623 C C . ASP A 1 203 ? -14.283 15.256 -9.913 1.00 38.28 203 ASP A C 1
ATOM 1625 O O . ASP A 1 203 ? -15.155 15.777 -10.602 1.00 38.28 203 ASP A O 1
ATOM 1629 N N . GLY A 1 204 ? -13.819 14.032 -10.193 1.00 40.53 204 GLY A N 1
ATOM 1630 C CA . GLY A 1 204 ? -14.702 12.933 -10.627 1.00 40.53 204 GLY A CA 1
ATOM 1631 C C . GLY A 1 204 ? -15.421 12.999 -11.984 1.00 40.53 204 GLY A C 1
ATOM 1632 O O . GLY A 1 204 ? -16.213 12.100 -12.257 1.00 40.53 204 GLY A O 1
ATOM 1633 N N . CYS A 1 205 ? -15.164 13.976 -12.853 1.00 42.59 205 CYS A N 1
ATOM 1634 C CA . CYS A 1 205 ? -15.786 14.040 -14.182 1.00 42.59 205 CYS A CA 1
ATOM 1635 C C . CYS A 1 205 ? -14.772 13.700 -15.285 1.00 42.59 205 CYS A C 1
ATOM 1637 O O . CYS A 1 205 ? -13.810 14.434 -15.510 1.00 42.59 205 CYS A O 1
ATOM 1639 N N . LYS A 1 206 ? -14.986 12.575 -15.975 1.00 42.97 206 LYS A N 1
ATOM 1640 C CA . LYS A 1 206 ? -14.204 12.145 -17.144 1.00 42.97 206 LYS A CA 1
ATOM 1641 C C . LYS A 1 206 ? -14.845 12.733 -18.417 1.00 42.97 206 LYS A C 1
ATOM 1643 O O . LYS A 1 206 ? -16.068 12.642 -18.520 1.00 42.97 206 LY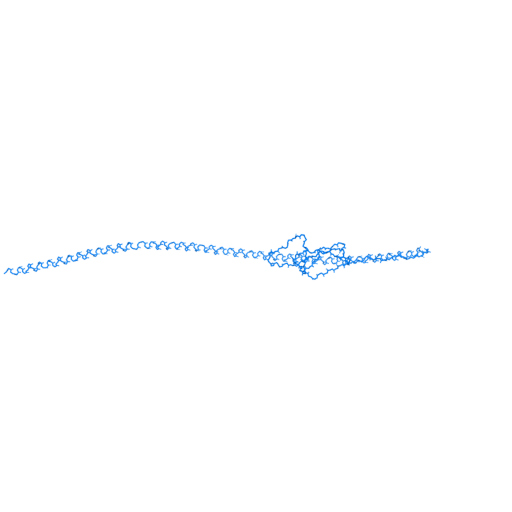S A O 1
ATOM 1648 N N . PRO A 1 207 ? -14.089 13.295 -19.380 1.00 45.28 207 PRO A N 1
ATOM 1649 C CA . PRO A 1 207 ? -14.657 13.676 -20.670 1.00 45.28 207 PRO A CA 1
ATOM 1650 C C . PRO A 1 207 ? -15.028 12.401 -21.432 1.00 45.28 207 PRO A C 1
ATOM 1652 O O . PRO A 1 207 ? -14.215 11.482 -21.533 1.00 45.28 207 PRO A O 1
ATOM 1655 N N . THR A 1 208 ? -16.265 12.313 -21.906 1.00 44.75 208 THR A N 1
ATOM 1656 C CA . THR A 1 208 ? -16.711 11.258 -22.818 1.00 44.75 208 THR A CA 1
ATOM 1657 C C . THR A 1 208 ? -16.295 11.607 -24.241 1.00 44.75 208 THR A C 1
ATOM 1659 O O . THR A 1 208 ? -16.475 12.745 -24.674 1.00 44.75 208 THR A O 1
ATOM 1662 N N . ASP A 1 209 ? -15.751 10.617 -24.947 1.00 42.88 209 ASP A N 1
ATOM 1663 C CA . ASP A 1 209 ? -15.420 10.671 -26.370 1.00 42.88 209 ASP A CA 1
ATOM 1664 C C . ASP A 1 209 ? -16.713 10.765 -27.204 1.00 42.88 209 ASP A C 1
ATOM 1666 O O . ASP A 1 209 ? -17.196 9.766 -27.729 1.00 42.88 209 ASP A O 1
ATOM 1670 N N . GLU A 1 210 ? -17.325 11.946 -27.290 1.00 38.19 210 GLU A N 1
ATOM 1671 C CA . GLU A 1 210 ? -18.341 12.211 -28.312 1.00 38.19 210 GLU A CA 1
ATOM 1672 C C . GLU A 1 210 ? -17.690 12.910 -29.508 1.00 38.19 210 GLU A C 1
ATOM 1674 O O . GLU A 1 210 ? -16.980 13.911 -29.369 1.00 38.19 210 GLU A O 1
ATOM 1679 N N . GLU A 1 211 ? -17.905 12.342 -30.697 1.00 41.00 211 GLU A N 1
ATOM 1680 C CA . GLU A 1 211 ? -17.470 12.925 -31.960 1.00 41.00 211 GLU A CA 1
ATOM 1681 C C . GLU A 1 211 ? -18.147 14.284 -32.166 1.00 41.00 211 GLU A C 1
ATOM 1683 O O . GLU A 1 211 ? -19.368 14.383 -32.260 1.00 41.00 211 GLU A O 1
ATOM 1688 N N . GLY A 1 212 ? -17.335 15.336 -32.280 1.00 45.47 212 GLY A N 1
ATOM 1689 C CA . GLY A 1 212 ? -17.801 16.659 -32.689 1.00 45.47 212 GLY A CA 1
ATOM 1690 C C . GLY A 1 212 ? -18.084 17.614 -31.536 1.00 45.47 212 GLY A C 1
ATOM 1691 O O . GLY A 1 212 ? -19.200 18.101 -31.382 1.00 45.47 212 GLY A O 1
ATOM 1692 N N . PHE A 1 213 ? -17.052 17.970 -30.770 1.00 41.28 213 PHE A N 1
ATOM 1693 C CA . PHE A 1 213 ? -17.101 19.173 -29.941 1.00 41.28 213 PHE A CA 1
ATOM 1694 C C . PHE A 1 213 ? -16.579 20.373 -30.749 1.00 41.28 213 PHE A C 1
ATOM 1696 O O . PHE A 1 213 ? -15.382 20.666 -30.763 1.00 41.28 213 PHE A O 1
ATOM 1703 N N . GLU A 1 214 ? -17.473 21.066 -31.460 1.00 38.59 214 GLU A N 1
ATOM 1704 C CA . GLU A 1 214 ? -17.169 22.390 -32.014 1.00 38.59 214 GLU A CA 1
ATOM 1705 C C . GLU A 1 214 ? -17.139 23.413 -30.874 1.00 38.59 214 GLU A C 1
ATOM 1707 O O . GLU A 1 214 ? -18.163 23.793 -30.304 1.00 38.59 214 GLU A O 1
ATOM 1712 N N . LEU A 1 215 ? -15.937 23.874 -30.528 1.00 41.31 215 LEU A N 1
ATOM 1713 C CA . LEU A 1 215 ? -15.741 24.944 -29.554 1.00 41.31 215 LEU A CA 1
ATOM 1714 C C . LEU A 1 215 ? -16.130 26.293 -30.178 1.00 41.31 215 LEU A C 1
ATOM 1716 O O . LEU A 1 215 ? -15.275 27.062 -30.623 1.00 41.31 215 LEU A O 1
ATOM 1720 N N . SER A 1 216 ? -17.424 26.618 -30.187 1.00 38.75 216 SER A N 1
ATOM 1721 C CA . SER A 1 216 ? -17.865 27.994 -30.411 1.00 38.75 216 SER A CA 1
ATOM 1722 C C . SER A 1 216 ? -17.603 28.820 -29.145 1.00 38.75 216 SER A C 1
ATOM 1724 O O . SER A 1 216 ? -18.429 28.878 -28.236 1.00 38.75 216 SER A O 1
ATOM 1726 N N . GLY A 1 217 ? -16.443 29.474 -29.090 1.00 34.88 217 GLY A N 1
ATOM 1727 C CA . GLY A 1 217 ? -16.197 30.592 -28.177 1.00 34.88 217 GLY A CA 1
ATOM 1728 C C . GLY A 1 217 ? -15.043 30.405 -27.191 1.00 34.88 217 GLY A C 1
ATOM 1729 O O . GLY A 1 217 ? -15.120 29.631 -26.247 1.00 34.88 217 GLY A O 1
ATOM 1730 N N . GLY A 1 218 ? -14.010 31.235 -27.363 1.00 36.41 218 GLY A N 1
ATOM 1731 C CA . GLY A 1 218 ? -13.193 31.755 -26.263 1.00 36.41 218 GLY A CA 1
ATOM 1732 C C . GLY A 1 218 ? -12.152 30.819 -25.640 1.00 36.41 218 GLY A C 1
ATOM 1733 O O . GLY A 1 218 ? -12.336 30.342 -24.530 1.00 36.41 218 GLY A O 1
ATOM 1734 N N . ASN A 1 219 ? -10.997 30.679 -26.300 1.00 40.09 219 ASN A N 1
ATOM 1735 C CA . ASN A 1 219 ? -9.652 30.549 -25.703 1.00 40.09 219 ASN A CA 1
ATOM 1736 C C . ASN A 1 219 ? -9.453 29.660 -24.454 1.00 40.09 219 ASN A C 1
ATOM 1738 O O . ASN A 1 219 ? -8.626 29.989 -23.601 1.00 40.09 219 ASN A O 1
ATOM 1742 N N . ARG A 1 220 ? -10.117 28.507 -24.339 1.00 43.56 220 ARG A N 1
ATOM 1743 C CA . ARG A 1 220 ? -9.819 27.558 -23.258 1.00 43.56 220 ARG A CA 1
ATOM 1744 C C . ARG A 1 220 ? -9.717 26.137 -23.805 1.00 43.56 220 ARG A C 1
ATOM 1746 O O . ARG A 1 220 ? -10.712 25.457 -24.001 1.00 43.56 220 ARG A O 1
ATOM 1753 N N . TRP A 1 221 ? -8.483 25.719 -24.084 1.00 49.91 221 TRP A N 1
ATOM 1754 C CA . TRP A 1 221 ? -8.147 24.327 -24.385 1.00 49.91 221 TRP A CA 1
ATOM 1755 C C . TRP A 1 221 ? -8.253 23.545 -23.072 1.00 49.91 221 TRP A C 1
ATOM 1757 O O . TRP A 1 221 ? -7.384 23.667 -22.207 1.00 49.91 221 TRP A O 1
ATOM 1767 N N . GLU A 1 222 ? -9.352 22.821 -22.871 1.00 47.75 222 GLU A N 1
ATOM 1768 C CA . GLU A 1 222 ? -9.539 22.002 -21.672 1.00 47.75 222 GLU A CA 1
ATOM 1769 C C . GLU A 1 222 ? -8.761 20.675 -21.773 1.00 47.75 222 GLU A C 1
ATOM 1771 O O . GLU A 1 222 ? -8.556 20.113 -22.849 1.00 47.75 222 GLU A O 1
ATOM 1776 N N . MET A 1 223 ? -8.250 20.208 -20.629 1.00 44.66 223 MET A N 1
ATOM 1777 C CA . MET A 1 223 ? -7.382 19.030 -20.515 1.00 44.66 223 MET A CA 1
ATOM 1778 C C . MET A 1 223 ? -8.121 17.734 -20.878 1.00 44.66 223 MET A C 1
ATOM 1780 O O . MET A 1 223 ? -9.170 17.447 -20.311 1.00 44.66 223 MET A O 1
ATOM 1784 N N . GLY A 1 224 ? -7.517 16.913 -21.744 1.00 45.88 224 GLY A N 1
ATOM 1785 C CA . GLY A 1 224 ? -8.021 15.584 -22.118 1.00 45.88 224 GLY A CA 1
ATOM 1786 C C . GLY A 1 224 ? -8.827 15.526 -23.419 1.00 45.88 224 GLY A C 1
ATOM 1787 O O . GLY A 1 224 ? -9.199 14.434 -23.827 1.00 45.88 224 GLY A O 1
ATOM 1788 N N . ALA A 1 225 ? -9.065 16.657 -24.089 1.00 50.97 225 ALA A N 1
ATOM 1789 C CA . ALA A 1 225 ? -9.687 16.679 -25.410 1.00 50.97 225 ALA A CA 1
ATOM 1790 C C . ALA A 1 225 ? -8.638 16.479 -26.519 1.00 50.97 225 ALA A C 1
ATOM 1792 O O . ALA A 1 225 ? -7.626 17.185 -26.562 1.00 50.97 225 ALA A O 1
ATOM 1793 N N . ASN A 1 226 ? -8.893 15.540 -27.433 1.00 47.06 226 ASN A N 1
ATOM 1794 C CA . ASN A 1 226 ? -8.127 15.416 -28.671 1.00 47.06 226 ASN A CA 1
ATOM 1795 C C . ASN A 1 226 ? -8.634 16.459 -29.666 1.00 47.06 226 ASN A C 1
ATOM 1797 O O . ASN A 1 226 ? -9.810 16.456 -30.025 1.00 47.06 226 ASN A O 1
ATOM 1801 N N . THR A 1 227 ? -7.750 17.343 -30.125 1.00 55.12 227 THR A N 1
ATOM 1802 C CA . THR A 1 227 ? -8.092 18.326 -31.153 1.00 55.12 227 THR A CA 1
ATOM 1803 C C . THR A 1 227 ? -7.416 17.949 -32.463 1.00 55.12 227 THR A C 1
ATOM 1805 O O . THR A 1 227 ? -6.199 17.760 -32.553 1.00 55.12 227 THR A O 1
ATOM 1808 N N . ARG A 1 228 ? -8.238 17.809 -33.503 1.00 49.72 228 ARG A N 1
ATOM 1809 C CA . ARG A 1 228 ? -7.779 17.637 -34.876 1.00 49.72 228 ARG A CA 1
ATOM 1810 C C . ARG A 1 228 ? -7.947 18.969 -35.584 1.00 49.72 228 ARG A C 1
ATOM 1812 O O . ARG A 1 228 ? -9.069 19.426 -35.777 1.00 49.72 228 ARG A O 1
ATOM 1819 N N . THR A 1 229 ? -6.835 19.581 -35.968 1.00 54.25 229 THR A N 1
ATOM 1820 C CA . THR A 1 229 ? -6.857 20.855 -36.689 1.00 54.25 229 THR A CA 1
ATOM 1821 C C . THR A 1 229 ? -6.417 20.608 -38.125 1.00 54.25 229 THR A C 1
ATOM 1823 O O . THR A 1 229 ? -5.316 20.107 -38.367 1.00 54.25 229 THR A O 1
ATOM 1826 N N . ALA A 1 230 ? -7.283 20.942 -39.081 1.00 54.53 230 ALA A N 1
ATOM 1827 C CA . ALA A 1 230 ? -6.904 21.017 -40.486 1.00 54.53 230 ALA A CA 1
ATOM 1828 C C . ALA A 1 230 ? -6.044 22.270 -40.691 1.00 54.53 230 ALA A C 1
ATOM 1830 O O . ALA A 1 230 ? -6.401 23.361 -40.239 1.00 54.53 230 ALA A O 1
ATOM 1831 N N . LEU A 1 231 ? -4.883 22.110 -41.322 1.00 50.78 231 LEU A N 1
ATOM 1832 C CA . LEU A 1 231 ? -4.032 23.237 -41.668 1.00 50.78 231 LEU A CA 1
ATOM 1833 C C . LEU A 1 231 ? -4.558 23.818 -42.976 1.00 50.78 231 LEU A C 1
ATOM 1835 O O . LEU A 1 231 ? -4.305 23.273 -44.046 1.00 50.78 231 LEU A O 1
ATOM 1839 N N . LEU A 1 232 ? -5.305 24.917 -42.880 1.00 47.78 232 LEU A N 1
ATOM 1840 C CA . LEU A 1 232 ? -5.722 25.661 -44.063 1.00 47.78 232 LEU A CA 1
ATOM 1841 C C . LEU A 1 232 ? -4.482 26.200 -44.779 1.00 47.78 232 LEU A C 1
ATOM 1843 O O . LEU A 1 232 ? -3.601 26.817 -44.169 1.00 47.78 232 LEU A O 1
ATOM 1847 N N . SER A 1 233 ? -4.432 25.973 -46.089 1.00 47.81 233 SER A N 1
ATOM 1848 C CA . SER A 1 233 ? -3.476 26.628 -46.979 1.00 47.81 233 SER A CA 1
ATOM 1849 C C . SER A 1 233 ? -3.584 28.151 -46.823 1.00 47.81 233 SER A C 1
ATOM 1851 O O . SER A 1 233 ? -4.642 28.669 -46.463 1.00 47.81 233 SER A O 1
ATOM 1853 N N . SER A 1 234 ? -2.534 28.908 -47.165 1.00 46.66 234 SER A N 1
ATOM 1854 C CA . SER A 1 234 ? -2.570 30.385 -47.195 1.00 46.66 234 SER A CA 1
ATOM 1855 C C . SER A 1 234 ? -3.685 30.964 -48.082 1.00 46.66 234 SER A C 1
ATOM 1857 O O . SER A 1 234 ? -3.903 32.173 -48.077 1.00 46.66 234 SER A O 1
ATOM 1859 N N . ASN A 1 235 ? -4.374 30.102 -48.836 1.00 45.72 235 ASN A N 1
ATOM 1860 C CA . ASN A 1 235 ? -5.459 30.430 -49.745 1.00 45.72 235 ASN A CA 1
ATOM 1861 C C . ASN A 1 235 ? -6.850 29.986 -49.238 1.00 45.72 235 ASN A C 1
ATOM 1863 O O . ASN A 1 235 ? -7.820 30.198 -49.952 1.00 45.72 235 ASN A O 1
ATOM 1867 N N . GLY A 1 236 ? -6.964 29.441 -48.020 1.00 45.03 236 GLY A N 1
ATOM 1868 C CA . GLY A 1 236 ? -8.244 29.306 -47.315 1.00 45.03 236 GLY A CA 1
ATOM 1869 C C . GLY A 1 236 ? -9.260 28.318 -47.898 1.00 45.03 236 GLY A C 1
ATOM 1870 O O . GLY A 1 236 ? -10.446 28.636 -47.894 1.00 45.03 236 GLY A O 1
ATOM 1871 N N . GLU A 1 237 ? -8.819 27.138 -48.338 1.00 34.84 237 GLU A N 1
ATOM 1872 C CA . GLU A 1 237 ? -9.671 25.943 -48.485 1.00 34.84 237 GLU A CA 1
ATOM 1873 C C . GLU A 1 237 ? -9.054 24.767 -47.723 1.00 34.84 237 GLU A C 1
ATOM 1875 O O . GLU A 1 237 ? -7.800 24.659 -47.728 1.00 34.84 237 GLU A O 1
#

pLDDT: mean 76.44, std 22.11, range [34.84, 98.69]

Secondary structure (DSSP, 8-state):
--HHHHHHHHHHHHHHHHHHHHHHHHHHHHHHHHHHHHHHHHHHHHHHHHHHHHHHHHHHHHHHHHHHHHHHHHHHHHHHHHHHHHHHHHHHHHHHHHHHHHHHHHHHHHHHHHHHHHHHHHHHHHHHHHHHHHHHHHHHHHHHHHHHHHH--S----------------------SSEEEEEE-TTSSEEEEEE-PPP--SSS-PPP--S-----SSS---TT--EEEE---TT--

InterPro domains:
  IPR036415 Lamin tail domain superfamily [SSF74853] (169-237)
  IPR039008 Intermediate filament, rod domain [PF00038] (2-146)

Organism: Hymenolepis diminuta (NCBI:txid6216)

Radius of gyration: 61.76 Å; chains: 1; bounding box: 101×43×205 Å

Sequence (237 aa):
MQVLREIQLEYEQRLEAARADIHSAYEVKTRVLRQTGLTSGIARAASQTPPDRNLQQLVDEQKQKISTLEEAKVQMEQKIRELRTSLQERERELEAAKNQFGVELSASHGELQRLRTDFEALLDSKIGLELEIASYRRLIEREEQRHALDSSDFEKPPIELPNSKPRFYSHTRSSKGNICIIECAVDGSSVTVANIGSQIWSDGCKPTDEEGFELSGGNRWEMGANTRTALLSSNGE